Protein AF-A0A7S3XXZ8-F1 (afdb_monomer)

InterPro domains:
  IPR013766 Thioredoxin domain [PS51352] (30-179)
  IPR021149 MAGT1/OST3/OST6 [PF04756] (37-335)
  IPR036249 Thioredoxin-like superfamily [SSF52833] (44-144)

Solvent-accessible surface area (backbone atoms only — not comparable to full-atom values): 19051 Å² total; per-residue (Å²): 144,72,66,73,64,57,54,54,54,52,55,54,52,54,55,60,61,69,73,71,70,74,78,80,74,80,64,86,84,44,44,65,60,54,50,54,52,51,50,53,53,21,66,74,33,90,37,29,50,34,78,41,31,50,85,48,35,45,60,78,73,40,49,64,47,34,72,36,35,35,41,41,37,37,32,46,67,56,76,93,69,66,38,62,67,28,44,52,37,47,53,20,48,31,44,31,31,31,12,43,46,70,70,61,54,95,64,92,57,80,80,40,75,44,37,33,37,34,37,50,90,55,15,52,68,52,48,59,76,70,62,66,88,68,73,43,38,33,38,73,45,72,57,37,57,79,90,60,81,63,74,78,88,57,78,89,64,49,46,70,75,58,100,77,47,48,30,66,61,54,40,54,48,45,25,72,77,68,71,51,84,68,64,82,61,80,81,56,62,64,63,50,50,52,50,51,49,53,52,49,50,53,60,64,46,46,62,66,44,63,79,39,38,71,59,52,52,59,54,73,66,36,62,68,56,55,53,51,52,54,50,48,54,51,40,45,61,72,18,44,46,65,59,36,71,74,66,64,48,60,53,58,48,68,42,89,88,78,70,48,74,40,49,65,47,83,51,74,93,53,66,20,49,47,36,24,52,53,56,24,51,43,53,49,51,29,51,49,26,52,50,49,34,64,58,48,58,75,68,49,83,52,68,67,64,37,51,52,51,39,51,51,27,49,51,52,26,51,54,38,51,50,49,53,53,50,55,48,38,70,44,37,60,74,71,74,77,117

Mean predicted aligned error: 14.05 Å

Sequence (338 aa):
MGIASNILFLIFASFIASSICAPARRGPVTADSKRAQLFNLAKAQSDYVVELNDGNFDFYAAESPRPYHIVAFFTATHKRYGCNMCKSSLDAFKEAAASYKATLGDTMRGDEIFFIAVDIDSAKNTFQRFQFKTVPQVFVIPPSTAGLPAYTADPSASFLPDAHPEAEKFARFVERQLGVKFQIVRSNTRALMTLFALLGAMVAAVRPILNRIDFFLRLVRKKAIWMVVCLGLYTTSISGMIYDIIRNPPPYYMNHQTGQINFFHPQSNQQFVAEGFIIGFLNVGAAIALILMVTQMKRFKDPQNKSTFVGICYAVFVILLYTIISLYRVKNRWYMRV

Foldseek 3Di:
DPPVVVVVVVVVVVVVVVVPPDPPPPDPCDQVNLVVVLLVQLVVDQLSEHEDFQVCCCVNQFDDQHQEKEKEKEAAPDVVVVCPVRVQQVVLLSLLNNQVCVVVDPDDDSYYYGYYYYHCVRYVVVCVVVVDPDDTKIAMRDGDHPPDHRDDPPVVLIDDADPRHHNVVVQVSCCVVPVDHTDRDDDCVVVVVVVVVVVVVVVVVPVVCVVCVVVVCVVVPPPVVVVCVVLVVVLCVQLCVVVCVVVVAAQWDADPVPRDIGRADQALVDHHVSSSVVLSVLVVLLVVLVVCLVPCLVVDPDPVVNVVSNVVSVVSNVVSVVVNVVVVCSNVVVVVPD

Nearest PDB structures (foldseek):
  4m90-assembly1_A  TM=8.294E-01  e=7.200E-10  Homo sapiens
  4m92-assembly1_A  TM=8.235E-01  e=1.975E-09  Homo sapiens
  4m8g-assembly2_B  TM=8.629E-01  e=1.104E-08  Homo sapiens
  7oci-assembly1_C  TM=8.880E-01  e=1.468E-04  Saccharomyces cerevisiae S288C
  5gu6-assembly1_A  TM=7.425E-01  e=3.410E-03  Homo sapiens

pLDDT: mean 83.87, std 13.19, range [38.81, 97.06]

Structure (mmCIF, N/CA/C/O backbone):
data_AF-A0A7S3XXZ8-F1
#
_entry.id   AF-A0A7S3XXZ8-F1
#
loop_
_atom_site.group_PDB
_atom_site.id
_atom_site.type_symbol
_atom_site.label_atom_id
_atom_site.label_alt_id
_atom_site.label_comp_id
_atom_site.label_asym_id
_atom_site.label_entity_id
_atom_site.label_seq_id
_atom_site.pdbx_PDB_ins_code
_atom_site.Cartn_x
_atom_site.Cartn_y
_atom_site.Cartn_z
_atom_site.occupancy
_atom_site.B_iso_or_equiv
_atom_site.auth_seq_id
_atom_site.auth_comp_id
_atom_site.auth_asym_id
_atom_site.auth_atom_id
_atom_site.pdbx_PDB_model_num
ATOM 1 N N . MET A 1 1 ? 75.666 -33.235 -13.488 1.00 53.28 1 MET A N 1
ATOM 2 C CA . MET A 1 1 ? 75.613 -31.999 -14.305 1.00 53.28 1 MET A CA 1
ATOM 3 C C . MET A 1 1 ? 74.346 -31.915 -15.186 1.00 53.28 1 MET A C 1
ATOM 5 O O . MET A 1 1 ? 74.413 -31.369 -16.271 1.00 53.28 1 MET A O 1
ATOM 9 N N . GLY A 1 2 ? 73.179 -32.422 -14.743 1.00 53.84 2 GLY A N 1
ATOM 10 C CA . GLY A 1 2 ? 71.975 -32.523 -15.603 1.00 53.84 2 GLY A CA 1
ATOM 11 C C . GLY A 1 2 ? 70.673 -31.936 -15.037 1.00 53.84 2 GLY A C 1
ATOM 12 O O . GLY A 1 2 ? 69.674 -31.906 -15.739 1.00 53.84 2 GLY A O 1
ATOM 13 N N . ILE A 1 3 ? 70.661 -31.460 -13.786 1.00 53.62 3 ILE A N 1
ATOM 14 C CA . ILE A 1 3 ? 69.420 -31.017 -13.115 1.00 53.62 3 ILE A CA 1
ATOM 15 C C . ILE A 1 3 ? 69.276 -29.482 -13.148 1.00 53.62 3 ILE A C 1
ATOM 17 O O . ILE A 1 3 ? 68.177 -28.965 -13.315 1.00 53.62 3 ILE A O 1
ATOM 21 N N . ALA A 1 4 ? 70.389 -28.740 -13.103 1.00 53.62 4 ALA A N 1
ATOM 22 C CA . ALA A 1 4 ? 70.378 -27.273 -13.138 1.00 53.62 4 ALA A CA 1
ATOM 23 C C . ALA A 1 4 ? 69.996 -26.682 -14.515 1.00 53.62 4 ALA A C 1
ATOM 25 O O . ALA A 1 4 ? 69.458 -25.581 -14.582 1.00 53.62 4 ALA A O 1
ATOM 26 N N . SER A 1 5 ? 70.221 -27.417 -15.612 1.00 54.12 5 SER A N 1
ATOM 27 C CA . SER A 1 5 ? 69.911 -26.950 -16.974 1.00 54.12 5 SER A CA 1
ATOM 28 C C . SER A 1 5 ? 68.407 -26.990 -17.290 1.00 54.12 5 SER A C 1
ATOM 30 O O . SER A 1 5 ? 67.899 -26.088 -17.952 1.00 54.12 5 SER A O 1
ATOM 32 N N . ASN A 1 6 ? 67.668 -27.957 -16.731 1.00 52.97 6 ASN A N 1
ATOM 33 C CA . ASN A 1 6 ? 66.226 -28.101 -16.968 1.00 52.97 6 ASN A CA 1
ATOM 34 C C . ASN A 1 6 ? 65.380 -27.085 -16.183 1.00 52.97 6 ASN A C 1
ATOM 36 O O . ASN A 1 6 ? 64.329 -26.660 -16.657 1.00 52.97 6 ASN A O 1
ATOM 40 N N . ILE A 1 7 ? 65.849 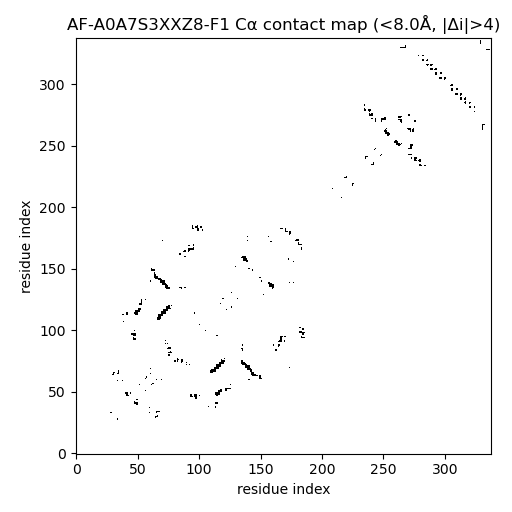-26.649 -15.010 1.00 58.88 7 ILE A N 1
ATOM 41 C CA . ILE A 1 7 ? 65.154 -25.637 -14.199 1.00 58.88 7 ILE A CA 1
ATOM 42 C C . ILE A 1 7 ? 65.269 -24.252 -14.855 1.00 58.88 7 ILE A C 1
ATOM 44 O O . ILE A 1 7 ? 64.292 -23.507 -14.893 1.00 58.88 7 ILE A O 1
ATOM 48 N N . LEU A 1 8 ? 66.424 -23.933 -15.451 1.00 56.94 8 LEU A N 1
ATOM 49 C CA . LEU A 1 8 ? 66.619 -22.667 -16.161 1.00 56.94 8 LEU A CA 1
ATOM 50 C C . LEU A 1 8 ? 65.740 -22.576 -17.423 1.00 56.94 8 LEU A C 1
ATOM 52 O O . LEU A 1 8 ? 65.182 -21.519 -17.702 1.00 56.94 8 LEU A O 1
ATOM 56 N N . PHE A 1 9 ? 65.548 -23.693 -18.135 1.00 57.72 9 PHE A N 1
ATOM 57 C CA . PHE A 1 9 ? 64.665 -23.763 -19.306 1.00 57.72 9 PHE A CA 1
ATOM 58 C C . PHE A 1 9 ? 63.178 -23.606 -18.947 1.00 57.72 9 PHE A C 1
ATOM 60 O O . PHE A 1 9 ? 62.441 -22.934 -19.668 1.00 57.72 9 PHE A O 1
ATOM 67 N N . LEU A 1 10 ? 62.734 -24.169 -17.817 1.00 57.66 10 LEU A N 1
ATOM 68 C CA . LEU A 1 10 ? 61.342 -24.056 -17.364 1.00 57.66 10 LEU A CA 1
ATOM 69 C C . LEU A 1 10 ? 60.991 -22.647 -16.864 1.00 57.66 10 LEU A C 1
ATOM 71 O O . LEU A 1 10 ? 59.888 -22.169 -17.127 1.00 57.66 10 LEU A O 1
ATOM 75 N N . ILE A 1 11 ? 61.931 -21.950 -16.216 1.00 60.09 11 ILE A N 1
ATOM 76 C CA . ILE A 1 11 ? 61.729 -20.563 -15.761 1.00 60.09 11 ILE A CA 1
ATOM 77 C C . ILE A 1 11 ? 61.727 -19.586 -16.950 1.00 60.09 11 ILE A C 1
ATOM 79 O O . ILE A 1 11 ? 60.940 -18.638 -16.976 1.00 60.09 11 ILE A O 1
ATOM 83 N N . PHE A 1 12 ? 62.547 -19.836 -17.979 1.00 56.97 12 PHE A N 1
ATOM 84 C CA . PHE A 1 12 ? 62.540 -19.022 -19.199 1.00 56.97 12 PHE A CA 1
ATOM 85 C C . PHE A 1 12 ? 61.265 -19.246 -20.033 1.00 56.97 12 PHE A C 1
ATOM 87 O O . PHE A 1 12 ? 60.695 -18.291 -20.561 1.00 56.97 12 PHE A O 1
ATOM 94 N N . ALA A 1 13 ? 60.755 -20.483 -20.084 1.00 57.78 13 ALA A N 1
ATOM 95 C CA . ALA A 1 13 ? 59.487 -20.799 -20.742 1.00 57.78 13 ALA A CA 1
ATOM 96 C C . ALA A 1 13 ? 58.273 -20.177 -20.024 1.00 57.78 13 ALA A C 1
ATOM 98 O O . ALA A 1 13 ? 57.351 -19.705 -20.693 1.00 57.78 13 ALA A O 1
ATOM 99 N N . SER A 1 14 ? 58.278 -20.099 -18.684 1.00 56.00 14 SER A N 1
ATOM 100 C CA . SER A 1 14 ? 57.195 -19.437 -17.942 1.00 56.00 14 SER A CA 1
ATOM 101 C C . SER A 1 14 ? 57.200 -17.916 -18.114 1.00 56.00 14 SER A C 1
ATOM 103 O O . SER A 1 14 ? 56.131 -17.312 -18.148 1.00 56.00 14 SER A O 1
ATOM 105 N N . PHE A 1 15 ? 58.376 -17.295 -18.276 1.00 51.81 15 PHE A N 1
ATOM 106 C CA . PHE A 1 15 ? 58.480 -15.847 -18.496 1.00 51.81 15 PHE A CA 1
ATOM 107 C C . PHE A 1 15 ? 58.008 -15.425 -19.896 1.00 51.81 15 PHE A C 1
ATOM 109 O O . PHE A 1 15 ? 57.329 -14.407 -20.034 1.00 51.81 15 PHE A O 1
ATOM 116 N N . ILE A 1 16 ? 58.281 -16.234 -20.927 1.00 54.47 16 ILE A N 1
ATOM 117 C CA . ILE A 1 16 ? 57.815 -15.959 -22.298 1.00 54.47 16 ILE A CA 1
ATOM 118 C C . ILE A 1 16 ? 56.293 -16.172 -22.419 1.00 54.47 16 ILE A C 1
ATOM 120 O O . ILE A 1 16 ? 55.623 -15.409 -23.116 1.00 54.47 16 ILE A O 1
ATOM 124 N N . ALA A 1 17 ? 55.716 -17.129 -21.681 1.00 48.81 17 ALA A N 1
ATOM 125 C CA . ALA A 1 17 ? 54.266 -17.345 -21.653 1.00 48.81 17 ALA A CA 1
ATOM 126 C C . ALA A 1 17 ? 53.488 -16.198 -20.969 1.00 48.81 17 ALA A C 1
ATOM 128 O O . ALA A 1 17 ? 52.348 -15.924 -21.343 1.00 48.81 17 ALA A O 1
ATOM 129 N N . SER A 1 18 ? 54.095 -15.480 -20.015 1.00 46.03 18 SER A N 1
ATOM 130 C CA . SER A 1 18 ? 53.461 -14.337 -19.335 1.00 46.03 18 SER A CA 1
ATOM 131 C C . SER A 1 18 ? 53.481 -13.017 -20.121 1.00 46.03 18 SER A C 1
ATOM 133 O O . SER A 1 18 ? 52.756 -12.091 -19.762 1.00 46.03 18 SER A O 1
ATOM 135 N N . SER A 1 19 ? 54.264 -12.909 -21.200 1.00 46.84 19 SER A N 1
ATOM 136 C CA . SER A 1 19 ? 54.381 -11.672 -21.995 1.00 46.84 19 SER A CA 1
ATOM 137 C C . SER A 1 19 ? 53.491 -11.637 -23.245 1.00 46.84 19 SER A C 1
ATOM 139 O O . SER A 1 19 ? 53.455 -10.623 -23.938 1.00 46.84 19 SER A O 1
ATOM 141 N N . ILE A 1 20 ? 52.722 -12.701 -23.511 1.00 49.12 20 ILE A N 1
ATOM 142 C CA . ILE A 1 20 ? 51.746 -12.774 -24.612 1.00 49.12 20 ILE A CA 1
ATOM 143 C C . ILE A 1 20 ? 50.332 -12.884 -24.025 1.00 49.12 20 ILE A C 1
ATOM 145 O O . ILE A 1 20 ? 49.571 -13.802 -24.302 1.00 49.12 20 ILE A O 1
ATOM 149 N N . CYS A 1 21 ? 49.960 -11.927 -23.181 1.00 44.91 21 CYS A N 1
ATOM 150 C CA . CYS A 1 21 ? 48.556 -11.613 -22.940 1.00 44.91 21 CYS A CA 1
ATOM 151 C C . CYS A 1 21 ? 48.372 -10.139 -23.284 1.00 44.91 21 CYS A C 1
ATOM 153 O O . CYS A 1 21 ? 48.364 -9.257 -22.426 1.00 44.91 21 CYS A O 1
ATOM 155 N N . ALA A 1 22 ? 48.320 -9.864 -24.588 1.00 45.34 22 ALA A N 1
ATOM 156 C CA . ALA A 1 22 ? 47.838 -8.582 -25.064 1.00 45.34 22 ALA A CA 1
ATOM 157 C C . ALA A 1 22 ? 46.399 -8.407 -24.544 1.00 45.34 22 ALA A C 1
ATOM 159 O O . ALA A 1 22 ? 45.605 -9.346 -24.668 1.00 45.34 22 ALA A O 1
ATOM 160 N N . PRO A 1 23 ? 46.027 -7.247 -23.974 1.00 41.88 23 PRO A N 1
ATOM 161 C CA . PRO A 1 23 ? 44.636 -6.991 -23.644 1.00 41.88 23 PRO A CA 1
ATOM 162 C C . PRO A 1 23 ? 43.826 -7.159 -24.928 1.00 41.88 23 PRO A C 1
ATOM 164 O O . PRO A 1 23 ? 44.134 -6.528 -25.943 1.00 41.88 23 PRO A O 1
ATOM 167 N N . ALA A 1 24 ? 42.823 -8.039 -24.897 1.00 38.81 24 ALA A N 1
ATOM 168 C CA . ALA A 1 24 ? 41.873 -8.187 -25.986 1.00 38.81 24 ALA A CA 1
ATOM 169 C C . ALA A 1 24 ? 41.339 -6.790 -26.326 1.00 38.81 24 ALA A C 1
ATOM 171 O O . ALA A 1 24 ? 40.610 -6.180 -25.538 1.00 38.81 24 ALA A O 1
ATOM 172 N N . ARG A 1 25 ? 41.762 -6.242 -27.472 1.00 39.91 25 ARG A N 1
ATOM 173 C CA . ARG A 1 25 ? 41.216 -4.990 -27.991 1.00 39.91 25 ARG A CA 1
ATOM 174 C C . ARG A 1 25 ? 39.715 -5.221 -28.121 1.00 39.91 25 ARG A C 1
ATOM 176 O O . ARG A 1 25 ? 39.304 -6.081 -28.897 1.00 39.91 25 ARG A O 1
ATOM 183 N N . ARG A 1 26 ? 38.907 -4.489 -27.343 1.00 44.25 26 ARG A N 1
ATOM 184 C CA . ARG A 1 26 ? 37.459 -4.413 -27.561 1.00 44.25 26 ARG A CA 1
ATOM 185 C C . ARG A 1 26 ? 37.283 -3.986 -29.016 1.00 44.25 26 ARG A C 1
ATOM 187 O O . ARG A 1 26 ? 37.642 -2.864 -29.367 1.00 44.25 26 ARG A O 1
ATOM 194 N N . GLY A 1 27 ? 36.839 -4.912 -29.864 1.00 45.47 27 GLY A N 1
ATOM 195 C CA . GLY A 1 27 ? 36.466 -4.589 -31.234 1.00 45.47 27 GLY A CA 1
ATOM 196 C C . GLY A 1 27 ? 35.392 -3.495 -31.239 1.00 45.47 27 GLY A C 1
ATOM 197 O O . GLY A 1 27 ? 34.775 -3.244 -30.198 1.00 45.47 27 GLY A O 1
ATOM 198 N N . PRO A 1 28 ? 35.161 -2.824 -32.377 1.00 57.09 28 PRO A N 1
ATOM 199 C CA . PRO A 1 28 ? 34.074 -1.860 -32.483 1.00 57.09 28 PRO A CA 1
ATOM 200 C C . PRO A 1 28 ? 32.767 -2.544 -32.066 1.00 57.09 28 PRO A C 1
ATOM 202 O O . PRO A 1 28 ? 32.390 -3.570 -32.634 1.00 57.09 28 PRO A O 1
ATOM 205 N N . VAL A 1 29 ? 32.113 -2.016 -31.028 1.00 64.00 29 VAL A N 1
ATOM 206 C CA . VAL A 1 29 ? 30.828 -2.532 -30.548 1.00 64.00 29 VAL A CA 1
ATOM 207 C C . VAL A 1 29 ? 29.827 -2.357 -31.683 1.00 64.00 29 VAL A C 1
ATOM 209 O O . VAL A 1 29 ? 29.457 -1.237 -32.030 1.00 64.00 29 VAL A O 1
ATOM 212 N N . THR A 1 30 ? 29.414 -3.461 -32.298 1.00 78.88 30 THR A N 1
ATOM 213 C CA . THR A 1 30 ? 28.403 -3.434 -33.354 1.00 78.88 30 THR A CA 1
ATOM 214 C C . THR A 1 30 ? 27.017 -3.242 -32.737 1.00 78.88 30 THR A C 1
ATOM 216 O O . THR A 1 30 ? 26.756 -3.714 -31.626 1.00 78.88 30 THR A O 1
ATOM 219 N N . ALA A 1 31 ? 26.114 -2.572 -33.459 1.00 81.81 31 ALA A N 1
ATOM 220 C CA . ALA A 1 31 ? 24.707 -2.386 -33.076 1.00 81.81 31 ALA A CA 1
ATOM 221 C C . ALA A 1 31 ? 24.036 -3.696 -32.611 1.00 81.81 31 ALA A C 1
ATOM 223 O O . ALA A 1 31 ? 23.328 -3.711 -31.603 1.00 81.81 31 ALA A O 1
ATOM 224 N N . ASP A 1 32 ? 24.322 -4.805 -33.296 1.00 84.44 32 ASP A N 1
ATOM 225 C CA . ASP A 1 32 ? 23.791 -6.127 -32.955 1.00 84.44 32 ASP A CA 1
ATOM 226 C C . ASP A 1 32 ? 24.352 -6.679 -31.641 1.00 84.44 32 ASP A C 1
ATOM 228 O O . ASP A 1 32 ? 23.602 -7.247 -30.846 1.00 84.44 32 ASP A O 1
ATOM 232 N N . SER A 1 33 ? 25.647 -6.477 -31.364 1.00 87.31 33 SER A N 1
ATOM 233 C CA . SER A 1 33 ? 26.254 -6.901 -30.094 1.00 87.31 33 SER A CA 1
ATOM 234 C C . SER A 1 33 ? 25.614 -6.197 -28.894 1.00 87.31 33 SER A C 1
ATOM 236 O O . SER A 1 33 ? 25.370 -6.817 -27.859 1.00 87.31 33 SER A O 1
ATOM 238 N N . LYS A 1 34 ? 25.279 -4.915 -29.060 1.00 88.31 34 LYS A N 1
ATOM 239 C CA . LYS A 1 34 ? 24.632 -4.079 -28.049 1.00 88.31 34 LYS A CA 1
ATOM 240 C C . LYS A 1 34 ? 23.191 -4.515 -27.792 1.00 88.31 34 LYS A C 1
ATOM 242 O O . LYS A 1 34 ? 22.801 -4.667 -26.636 1.00 88.31 34 LYS A O 1
ATOM 247 N N . ARG A 1 35 ? 22.435 -4.795 -28.861 1.00 88.81 35 ARG A N 1
ATOM 248 C CA . ARG A 1 35 ? 21.088 -5.379 -28.774 1.00 88.81 35 ARG A CA 1
ATOM 249 C C . ARG A 1 35 ? 21.114 -6.717 -28.036 1.00 88.81 35 ARG A C 1
ATOM 251 O O . ARG A 1 35 ? 20.362 -6.901 -27.087 1.00 88.81 35 ARG A O 1
ATOM 258 N N . ALA A 1 36 ? 22.019 -7.620 -28.418 1.00 89.44 36 ALA A N 1
ATOM 259 C CA . ALA A 1 36 ? 22.114 -8.944 -27.808 1.00 89.44 36 ALA A CA 1
ATOM 260 C C . ALA A 1 36 ? 22.459 -8.882 -26.309 1.00 89.44 36 ALA A C 1
ATOM 262 O O . ALA A 1 36 ? 21.896 -9.631 -25.510 1.00 89.44 36 ALA A O 1
ATOM 263 N N . GLN A 1 37 ? 23.350 -7.967 -25.909 1.00 91.62 37 GLN A N 1
ATOM 264 C CA . GLN A 1 37 ? 23.657 -7.726 -24.496 1.00 91.62 37 GLN A CA 1
ATOM 265 C C . GLN A 1 37 ? 22.423 -7.247 -23.727 1.00 91.62 37 GLN A C 1
ATOM 267 O O . GLN A 1 37 ? 22.109 -7.803 -22.675 1.00 91.62 37 GLN A O 1
ATOM 272 N N . LEU A 1 38 ? 21.694 -6.266 -24.268 1.00 90.62 38 LEU A N 1
ATOM 273 C CA . LEU A 1 38 ? 20.503 -5.722 -23.620 1.00 90.62 38 LEU A CA 1
ATOM 274 C C . LEU A 1 38 ? 19.373 -6.757 -23.522 1.00 90.62 38 LEU A C 1
ATOM 276 O O . LEU A 1 38 ? 18.727 -6.863 -22.482 1.00 90.62 38 LEU A O 1
ATOM 280 N N . PHE A 1 39 ? 19.193 -7.582 -24.553 1.00 90.88 39 PHE A N 1
ATOM 281 C CA . PHE A 1 39 ? 18.244 -8.692 -24.536 1.00 90.88 39 PHE A CA 1
ATOM 282 C C . PHE A 1 39 ? 18.566 -9.718 -23.448 1.00 90.88 39 PHE A C 1
ATOM 284 O O . PHE A 1 39 ? 17.676 -10.128 -22.704 1.00 90.88 39 PHE A O 1
ATOM 291 N N . ASN A 1 40 ? 19.837 -10.091 -23.291 1.00 91.12 40 ASN A N 1
ATOM 292 C CA . ASN A 1 40 ? 20.249 -11.008 -22.228 1.00 91.12 40 ASN A CA 1
ATOM 293 C C . ASN A 1 40 ? 20.017 -10.408 -20.833 1.00 91.12 40 ASN A C 1
ATOM 295 O O . ASN A 1 40 ? 19.556 -11.116 -19.937 1.00 91.12 40 ASN A O 1
ATOM 29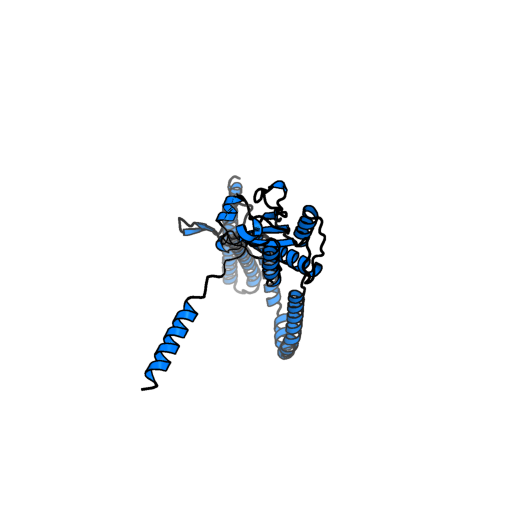9 N N . LEU A 1 41 ? 20.272 -9.104 -20.659 1.00 92.38 41 LEU A N 1
ATOM 300 C CA . LEU A 1 41 ? 19.967 -8.392 -19.414 1.00 92.38 41 LEU A CA 1
ATOM 301 C C . LEU A 1 41 ? 18.462 -8.384 -19.123 1.00 92.38 41 LEU A C 1
ATOM 303 O O . LEU A 1 41 ? 18.063 -8.694 -18.004 1.00 92.38 41 LEU A O 1
ATOM 307 N N . ALA A 1 42 ? 17.623 -8.098 -20.121 1.00 91.75 42 ALA A N 1
ATOM 308 C CA . ALA A 1 42 ? 16.169 -8.105 -19.968 1.00 91.75 42 ALA A CA 1
ATOM 309 C C . ALA A 1 42 ? 15.631 -9.513 -19.671 1.00 91.75 42 ALA A C 1
ATOM 311 O O . ALA A 1 42 ? 14.765 -9.691 -18.815 1.00 91.75 42 ALA A O 1
ATOM 312 N N . LYS A 1 43 ? 16.174 -10.544 -20.331 1.00 89.81 43 LYS A N 1
ATOM 313 C CA . LYS A 1 43 ? 15.772 -11.940 -20.120 1.00 89.81 43 LYS A CA 1
ATOM 314 C C . LYS A 1 43 ? 16.133 -12.448 -18.726 1.00 89.81 43 LYS A C 1
ATOM 316 O O . LYS A 1 43 ? 15.346 -13.212 -18.164 1.00 89.81 43 LYS A O 1
ATOM 321 N N . ALA A 1 44 ? 17.274 -12.013 -18.185 1.00 90.69 44 ALA A N 1
ATOM 322 C CA . ALA A 1 44 ? 17.711 -12.339 -16.830 1.00 90.69 44 ALA A CA 1
ATOM 323 C C . ALA A 1 44 ? 16.755 -11.797 -15.754 1.00 90.69 44 ALA A C 1
ATOM 325 O O . ALA A 1 44 ? 16.684 -12.359 -14.662 1.00 90.69 44 ALA A O 1
ATOM 326 N N . GLN A 1 45 ? 15.994 -10.744 -16.067 1.00 90.88 45 GLN A N 1
ATOM 327 C CA . GLN A 1 45 ? 14.997 -10.183 -15.165 1.00 90.88 45 GLN A CA 1
ATOM 328 C C . GLN A 1 45 ? 13.639 -10.880 -15.319 1.00 90.88 45 GLN A C 1
ATOM 330 O O . GLN A 1 45 ? 13.145 -11.144 -16.423 1.00 90.88 45 GLN A O 1
ATOM 335 N N . SER A 1 46 ? 13.005 -11.176 -14.181 1.00 85.94 46 SER A N 1
ATOM 336 C CA . SER A 1 46 ? 11.683 -11.822 -14.149 1.00 85.94 46 SER A CA 1
ATOM 337 C C . SER A 1 46 ? 10.553 -10.913 -14.645 1.00 85.94 46 SER A C 1
ATOM 339 O O . SER A 1 46 ? 9.569 -11.406 -15.187 1.00 85.94 46 SER A O 1
ATOM 341 N N . ASP A 1 47 ? 10.720 -9.597 -14.502 1.00 89.56 47 ASP A N 1
ATOM 342 C CA . ASP A 1 47 ? 9.782 -8.548 -14.911 1.00 89.56 47 ASP A CA 1
ATOM 343 C C . ASP A 1 47 ? 10.111 -7.941 -16.287 1.00 89.56 47 ASP A C 1
ATOM 345 O O . ASP A 1 47 ? 9.361 -7.101 -16.773 1.00 89.56 47 ASP A O 1
ATOM 349 N N . TYR A 1 48 ? 11.199 -8.381 -16.933 1.00 92.56 48 TYR A N 1
ATOM 350 C CA . TYR A 1 48 ? 11.674 -7.869 -18.226 1.00 92.56 48 TYR A CA 1
ATOM 351 C C . TYR A 1 48 ? 12.034 -6.370 -18.231 1.00 92.56 48 TYR A C 1
ATOM 353 O O . TYR A 1 48 ? 12.104 -5.754 -19.294 1.00 92.56 48 TYR A O 1
ATOM 361 N N . VAL A 1 49 ? 12.281 -5.777 -17.057 1.00 95.38 49 VAL A N 1
ATOM 362 C CA . VAL A 1 49 ? 12.696 -4.375 -16.930 1.00 95.38 49 VAL A CA 1
ATOM 363 C C . VAL A 1 49 ? 14.169 -4.307 -16.553 1.00 95.38 49 VAL A C 1
ATOM 365 O O . VAL A 1 49 ? 14.584 -4.840 -15.528 1.00 95.38 49 VAL A O 1
ATOM 368 N N . VAL A 1 50 ? 14.972 -3.625 -17.370 1.00 95.44 50 VAL A N 1
ATOM 369 C CA . VAL A 1 50 ? 16.402 -3.431 -17.099 1.00 95.44 50 VAL A CA 1
ATOM 370 C C . VAL A 1 50 ? 16.605 -2.122 -16.347 1.00 95.44 50 VAL A C 1
ATOM 372 O O . VAL A 1 50 ? 16.228 -1.057 -16.830 1.00 95.44 50 VAL A O 1
ATOM 375 N N . GLU A 1 51 ? 17.220 -2.182 -15.172 1.00 94.69 51 GLU A N 1
ATOM 376 C CA . GLU A 1 51 ? 17.586 -0.981 -14.421 1.00 94.69 51 GLU A CA 1
ATOM 377 C C . GLU A 1 51 ? 18.913 -0.416 -14.940 1.00 94.69 51 GLU A C 1
ATOM 379 O O . GLU A 1 51 ? 19.929 -1.117 -14.971 1.00 94.69 51 GLU A O 1
ATOM 384 N N . LEU A 1 52 ? 18.909 0.852 -15.361 1.00 93.94 52 LEU A N 1
ATOM 385 C CA . LEU A 1 52 ? 20.106 1.546 -15.834 1.00 93.94 52 LEU A CA 1
ATOM 386 C C . LEU A 1 52 ? 20.547 2.648 -14.864 1.00 93.94 52 LEU A C 1
ATOM 388 O O . LEU A 1 52 ? 19.743 3.339 -14.238 1.00 93.94 52 LEU A O 1
ATOM 392 N N . ASN A 1 53 ? 21.863 2.820 -14.777 1.00 92.12 53 ASN A N 1
ATOM 393 C CA . ASN A 1 53 ? 22.540 3.881 -14.037 1.00 92.12 53 ASN A CA 1
ATOM 394 C C . ASN A 1 53 ? 23.185 4.886 -15.005 1.00 92.12 53 ASN A C 1
ATOM 396 O O . ASN A 1 53 ? 23.211 4.648 -16.212 1.00 92.12 53 ASN A O 1
ATOM 400 N N . ASP A 1 54 ? 23.764 5.970 -14.481 1.00 88.12 54 ASP A N 1
ATOM 401 C CA . ASP A 1 54 ? 24.437 6.985 -15.312 1.00 88.12 54 ASP A CA 1
ATOM 402 C C . ASP A 1 54 ? 25.522 6.395 -16.234 1.00 88.12 54 ASP A C 1
ATOM 404 O O . ASP A 1 54 ? 25.664 6.830 -17.372 1.00 88.12 54 ASP A O 1
ATOM 408 N N . GLY A 1 55 ? 26.273 5.389 -15.768 1.00 85.81 55 GLY A N 1
ATOM 409 C CA . GLY A 1 55 ? 27.372 4.795 -16.539 1.00 85.81 55 GLY A CA 1
ATOM 410 C C . GLY A 1 55 ? 26.918 3.961 -17.739 1.00 85.81 55 GLY A C 1
ATOM 411 O O . GLY A 1 55 ? 27.608 3.919 -18.754 1.00 85.81 55 GLY A O 1
ATOM 412 N N . ASN A 1 56 ? 25.755 3.313 -17.639 1.00 90.44 56 ASN A N 1
ATOM 413 C CA . ASN A 1 56 ? 25.251 2.403 -18.667 1.00 90.44 56 ASN A CA 1
ATOM 414 C C . ASN A 1 56 ? 24.111 3.010 -19.494 1.00 90.44 56 ASN A C 1
ATOM 416 O O . ASN A 1 56 ? 23.819 2.503 -20.578 1.00 90.44 56 ASN A O 1
ATOM 420 N N . PHE A 1 57 ? 23.458 4.069 -19.004 1.00 89.44 57 PHE A N 1
ATOM 421 C CA . PHE A 1 57 ? 22.378 4.745 -19.721 1.00 89.44 57 PHE A CA 1
ATOM 422 C C . PHE A 1 57 ? 22.870 5.323 -21.044 1.00 89.44 57 PHE A C 1
ATOM 424 O O . PHE A 1 57 ? 22.267 5.060 -22.084 1.00 89.44 57 PHE A O 1
ATOM 431 N N . ASP A 1 58 ? 23.995 6.039 -21.023 1.00 86.69 58 ASP A N 1
ATOM 432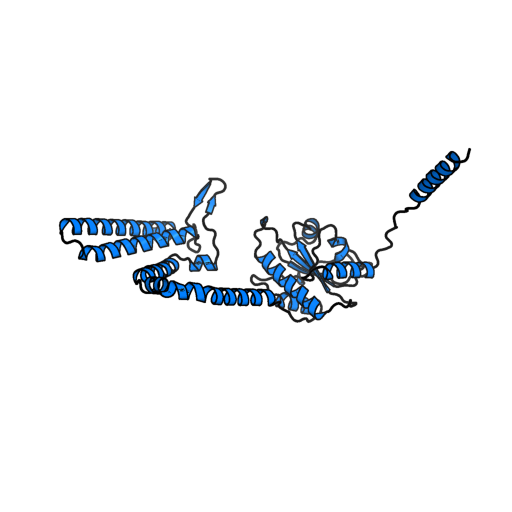 C CA . ASP A 1 58 ? 24.559 6.627 -22.236 1.00 86.69 58 ASP A CA 1
ATOM 433 C C . ASP A 1 58 ? 24.883 5.540 -23.259 1.00 86.69 58 ASP A C 1
ATOM 435 O O . ASP A 1 58 ? 24.414 5.611 -24.397 1.00 86.69 58 ASP A O 1
ATOM 439 N N . PHE A 1 59 ? 25.553 4.472 -22.813 1.00 88.12 59 PHE A N 1
ATOM 440 C CA . PHE A 1 59 ? 25.844 3.323 -23.654 1.00 88.12 59 PHE A CA 1
ATOM 441 C C . PHE A 1 59 ? 24.559 2.745 -24.243 1.00 88.12 59 PHE A C 1
ATOM 443 O O . PHE A 1 59 ? 24.401 2.807 -25.447 1.00 88.12 59 PHE A O 1
ATOM 450 N N . TYR A 1 60 ? 23.593 2.236 -23.473 1.00 88.69 60 TYR A N 1
ATOM 451 C CA . TYR A 1 60 ? 22.446 1.512 -24.050 1.00 88.69 60 TYR A CA 1
ATOM 452 C C . TYR A 1 60 ? 21.373 2.392 -24.707 1.00 88.69 60 TYR A C 1
ATOM 454 O O . TYR A 1 60 ? 20.745 1.937 -25.669 1.00 88.69 60 TYR A O 1
ATOM 462 N N . ALA A 1 61 ? 21.158 3.615 -24.219 1.00 85.56 61 ALA A N 1
ATOM 463 C CA . ALA A 1 61 ? 20.009 4.448 -24.573 1.00 85.56 61 ALA A CA 1
ATOM 464 C C . ALA A 1 61 ? 20.355 5.717 -25.370 1.00 85.56 61 ALA A C 1
ATOM 466 O O . ALA A 1 61 ? 19.540 6.127 -26.195 1.00 85.56 61 ALA A O 1
ATOM 467 N N . ALA A 1 62 ? 21.537 6.319 -25.184 1.00 82.25 62 ALA A N 1
ATOM 468 C CA . ALA A 1 62 ? 21.888 7.596 -25.824 1.00 82.25 62 ALA A CA 1
ATOM 469 C C . ALA A 1 62 ? 22.818 7.442 -27.040 1.00 82.25 62 ALA A C 1
ATOM 471 O O . ALA A 1 62 ? 22.580 8.054 -28.082 1.00 82.25 62 ALA A O 1
ATOM 472 N N . GLU A 1 63 ? 23.832 6.579 -26.965 1.00 83.50 63 GLU A N 1
ATOM 473 C CA . GLU A 1 63 ? 24.835 6.388 -28.018 1.00 83.50 63 GLU A CA 1
ATOM 474 C C . GLU A 1 63 ? 24.265 5.646 -29.239 1.00 83.50 63 GLU A C 1
ATOM 476 O O . GLU A 1 63 ? 23.594 4.616 -29.100 1.00 83.50 63 GLU A O 1
ATOM 481 N N . SER A 1 64 ? 24.545 6.150 -30.444 1.00 80.06 64 SER A N 1
ATOM 482 C CA . SER A 1 64 ? 24.264 5.491 -31.733 1.00 80.06 64 SER A CA 1
ATOM 483 C C . SER A 1 64 ? 25.413 4.545 -32.120 1.00 80.06 64 SER A C 1
ATOM 485 O O . SER A 1 64 ? 26.556 4.837 -31.770 1.00 80.06 64 SER A O 1
ATOM 487 N N . PRO A 1 65 ? 25.179 3.463 -32.891 1.00 84.31 65 PRO A N 1
ATOM 488 C CA . PRO A 1 65 ? 23.907 3.008 -33.471 1.00 84.31 65 PRO A CA 1
ATOM 489 C C . PRO A 1 65 ? 23.054 2.144 -32.516 1.00 84.31 65 PRO A C 1
ATOM 491 O O . PRO A 1 65 ? 23.586 1.396 -31.695 1.00 84.31 65 PRO A O 1
ATOM 494 N N . ARG A 1 66 ? 21.719 2.222 -32.645 1.00 86.56 66 ARG A N 1
ATOM 495 C CA . ARG A 1 66 ? 20.732 1.419 -31.891 1.00 86.56 66 ARG A CA 1
ATOM 496 C C . ARG A 1 66 ? 19.611 0.916 -32.810 1.00 86.56 66 ARG A C 1
ATOM 498 O O . ARG A 1 66 ? 18.791 1.733 -33.227 1.00 86.56 66 ARG A O 1
ATOM 505 N N . PRO A 1 67 ? 19.540 -0.392 -33.102 1.00 86.25 67 PRO A N 1
ATOM 506 C CA . PRO A 1 67 ? 18.491 -0.988 -33.928 1.00 86.25 67 PRO A CA 1
ATOM 507 C C . PRO A 1 67 ? 17.332 -1.517 -33.061 1.00 86.25 67 PRO A C 1
ATOM 509 O O . PRO A 1 67 ? 16.950 -2.674 -33.182 1.00 86.25 67 PRO A O 1
ATOM 512 N N . TYR A 1 68 ? 16.855 -0.730 -32.093 1.00 89.00 68 TYR A N 1
ATOM 513 C CA . TYR A 1 68 ? 15.789 -1.138 -31.171 1.00 89.00 68 TYR A CA 1
ATOM 514 C C . TYR A 1 68 ? 15.107 0.079 -30.539 1.00 89.00 68 TYR A C 1
ATOM 516 O O . TYR A 1 68 ? 15.691 1.165 -30.475 1.00 89.00 68 TYR A O 1
ATOM 524 N N . HIS A 1 69 ? 13.887 -0.121 -30.044 1.00 89.62 69 HIS A N 1
ATOM 525 C CA . HIS A 1 69 ? 13.133 0.883 -29.297 1.00 89.62 69 HIS A CA 1
ATOM 526 C C . HIS A 1 69 ? 13.349 0.696 -27.794 1.00 89.62 69 HIS A C 1
ATOM 528 O O . HIS A 1 69 ? 13.413 -0.430 -27.300 1.00 89.62 69 HIS A O 1
ATOM 534 N N . ILE A 1 70 ? 13.419 1.794 -27.043 1.00 91.62 70 ILE A N 1
ATOM 535 C CA . ILE A 1 70 ? 13.425 1.749 -25.576 1.00 91.62 70 ILE A CA 1
ATOM 536 C C . ILE A 1 70 ? 12.193 2.472 -25.054 1.00 91.62 70 ILE A C 1
ATOM 538 O O . ILE A 1 70 ? 11.934 3.609 -25.430 1.00 91.62 70 ILE A O 1
ATOM 542 N N . VAL A 1 71 ? 11.480 1.844 -24.127 1.00 93.00 71 VAL A N 1
ATOM 543 C CA . VAL A 1 71 ? 10.498 2.508 -23.272 1.00 93.00 71 VAL A CA 1
ATOM 544 C C . VAL A 1 71 ? 11.177 2.762 -21.933 1.00 93.00 71 VAL A C 1
ATOM 546 O O . VAL A 1 71 ? 11.464 1.821 -21.192 1.00 93.00 71 VAL A O 1
ATOM 549 N N . ALA A 1 72 ? 11.483 4.023 -21.643 1.00 92.19 72 ALA A N 1
ATOM 550 C CA . ALA A 1 72 ? 12.246 4.406 -20.463 1.00 92.19 72 ALA A CA 1
ATOM 551 C C . ALA A 1 72 ? 11.323 4.987 -19.385 1.00 92.19 72 ALA A C 1
ATOM 553 O O . ALA A 1 72 ? 10.549 5.907 -19.648 1.00 92.19 72 ALA A O 1
ATOM 554 N N . PHE A 1 73 ? 11.423 4.449 -18.171 1.00 94.06 73 PHE A N 1
ATOM 555 C CA . PHE A 1 73 ? 10.649 4.823 -16.993 1.00 94.06 73 PHE A CA 1
ATOM 556 C C . PHE A 1 73 ? 11.553 5.514 -15.969 1.00 94.06 73 PHE A C 1
ATOM 558 O O . PHE A 1 73 ? 12.407 4.884 -15.347 1.00 94.06 73 PHE A O 1
ATOM 565 N N . PHE A 1 74 ? 11.356 6.813 -15.775 1.00 92.56 74 PHE A N 1
ATOM 566 C CA . PHE A 1 74 ? 12.116 7.636 -14.839 1.00 92.56 74 PHE A CA 1
ATOM 567 C C . PHE A 1 74 ? 11.358 7.754 -13.527 1.00 92.56 74 PHE A C 1
ATOM 569 O O . PHE A 1 74 ? 10.194 8.156 -13.509 1.00 92.56 74 PHE A O 1
ATOM 576 N N . THR A 1 75 ? 12.007 7.401 -12.420 1.00 94.25 75 THR A N 1
ATOM 577 C CA . THR A 1 75 ? 11.345 7.259 -11.122 1.00 94.25 75 THR A CA 1
ATOM 578 C C . THR A 1 75 ? 12.239 7.621 -9.937 1.00 94.25 75 THR A C 1
ATOM 580 O O . THR A 1 75 ? 13.431 7.878 -10.081 1.00 94.25 75 THR A O 1
ATOM 583 N N . ALA A 1 76 ? 11.634 7.661 -8.751 1.00 93.44 76 ALA A N 1
ATOM 584 C CA . ALA A 1 76 ? 12.303 7.859 -7.471 1.00 93.44 76 ALA A CA 1
ATOM 585 C C . ALA A 1 76 ? 11.691 6.907 -6.432 1.00 93.44 76 ALA A C 1
ATOM 587 O O . ALA A 1 76 ? 10.722 7.236 -5.741 1.00 93.44 76 ALA A O 1
ATOM 588 N N . THR A 1 77 ? 12.221 5.689 -6.348 1.00 88.75 77 THR A N 1
ATOM 589 C CA . THR A 1 77 ? 11.658 4.615 -5.512 1.00 88.75 77 THR A CA 1
ATOM 590 C C . THR A 1 77 ? 12.188 4.616 -4.079 1.00 88.75 77 THR A C 1
ATOM 592 O O . THR A 1 77 ? 11.556 4.042 -3.180 1.00 88.75 77 THR A O 1
ATOM 595 N N . HIS A 1 78 ? 13.321 5.277 -3.829 1.00 89.25 78 HIS A N 1
ATOM 596 C CA . HIS A 1 78 ? 13.949 5.284 -2.515 1.00 89.25 78 HIS A CA 1
ATOM 597 C C . HIS A 1 78 ? 13.036 5.900 -1.442 1.00 89.25 78 HIS A C 1
ATOM 599 O O . HIS A 1 78 ? 12.411 6.946 -1.633 1.00 89.25 78 HIS A O 1
ATOM 605 N N . LYS A 1 79 ? 12.988 5.274 -0.253 1.00 86.38 79 LYS A N 1
ATOM 606 C CA . LYS A 1 79 ? 12.082 5.667 0.849 1.00 86.38 79 LYS A CA 1
ATOM 607 C C . LYS A 1 79 ? 12.242 7.131 1.279 1.00 86.38 79 LYS A C 1
ATOM 609 O O . LYS A 1 79 ? 11.265 7.729 1.715 1.00 86.38 79 LYS A O 1
ATOM 614 N N . ARG A 1 80 ? 13.437 7.706 1.103 1.00 87.69 80 ARG A N 1
ATOM 615 C CA . ARG A 1 80 ? 13.752 9.117 1.409 1.00 87.69 80 ARG A CA 1
ATOM 616 C C . ARG A 1 80 ? 12.848 10.126 0.700 1.00 87.69 80 ARG A C 1
ATOM 618 O O . ARG A 1 80 ? 12.630 11.202 1.235 1.00 87.69 80 ARG A O 1
ATOM 625 N N . TYR A 1 81 ? 12.334 9.775 -0.479 1.00 87.19 81 TYR A N 1
ATOM 626 C CA . TYR A 1 81 ? 11.468 10.654 -1.262 1.00 87.19 81 TYR A CA 1
ATOM 627 C C . TYR A 1 81 ? 9.985 10.506 -0.917 1.00 87.19 81 TYR A C 1
ATOM 629 O O . TYR A 1 81 ? 9.184 11.320 -1.359 1.00 87.19 81 TYR A O 1
ATOM 637 N N . GLY A 1 82 ? 9.589 9.460 -0.181 1.00 84.38 82 GLY A N 1
ATOM 638 C CA . GLY A 1 82 ? 8.183 9.222 0.163 1.00 84.38 82 GLY A CA 1
ATOM 639 C C . GLY A 1 82 ? 7.242 9.046 -1.041 1.00 84.38 82 GLY A C 1
ATOM 640 O O . GLY A 1 82 ? 6.030 9.167 -0.883 1.00 84.38 82 GLY A O 1
ATOM 641 N N . CYS A 1 83 ? 7.762 8.766 -2.245 1.00 87.75 83 CYS A N 1
ATOM 642 C CA . CYS A 1 83 ? 6.955 8.701 -3.463 1.00 87.75 83 CYS A CA 1
ATOM 643 C C . CYS A 1 83 ? 6.240 7.345 -3.600 1.00 87.75 83 CYS A C 1
ATOM 645 O O . CYS A 1 83 ? 6.741 6.408 -4.225 1.00 87.75 83 CYS A O 1
ATOM 647 N N . ASN A 1 84 ? 5.040 7.233 -3.026 1.00 87.12 84 ASN A N 1
ATOM 648 C CA . ASN A 1 84 ? 4.214 6.026 -3.164 1.00 87.12 84 ASN A CA 1
ATOM 649 C C . ASN A 1 84 ? 3.751 5.807 -4.613 1.00 87.12 84 ASN A C 1
ATOM 651 O O . ASN A 1 84 ? 3.759 4.675 -5.089 1.00 87.12 84 ASN A O 1
ATOM 655 N N . MET A 1 85 ? 3.438 6.893 -5.328 1.00 88.69 85 MET A N 1
ATOM 656 C CA . MET A 1 85 ? 3.025 6.853 -6.735 1.00 88.69 85 MET A CA 1
ATOM 657 C C . MET A 1 85 ? 4.125 6.310 -7.658 1.00 88.69 85 MET A C 1
ATOM 659 O O . MET A 1 85 ? 3.839 5.590 -8.608 1.00 88.69 85 MET A O 1
ATOM 663 N N . CYS A 1 86 ? 5.392 6.611 -7.360 1.00 91.56 86 CYS A N 1
ATOM 664 C CA . CYS A 1 86 ? 6.548 6.119 -8.107 1.00 91.56 86 CYS A CA 1
ATOM 665 C C . CYS A 1 86 ? 6.679 4.594 -8.012 1.00 91.56 86 CYS A C 1
ATOM 667 O O . CYS A 1 86 ? 7.006 3.939 -8.999 1.00 91.56 86 CYS A O 1
ATOM 669 N N . LYS A 1 87 ? 6.398 4.029 -6.830 1.00 91.00 87 LYS A N 1
ATOM 670 C CA . LYS A 1 87 ? 6.449 2.581 -6.591 1.00 91.00 87 LYS A CA 1
ATOM 671 C C . LYS A 1 87 ? 5.294 1.861 -7.272 1.00 91.00 87 LYS A C 1
ATOM 673 O O . LYS A 1 87 ? 5.540 0.946 -8.045 1.00 91.00 87 LYS A O 1
ATOM 678 N N . SER A 1 88 ? 4.060 2.321 -7.051 1.00 90.75 88 SER A N 1
ATOM 679 C CA . SER A 1 88 ? 2.886 1.709 -7.684 1.00 90.75 88 SER A CA 1
ATOM 680 C C . SER A 1 88 ? 2.945 1.798 -9.212 1.00 90.75 88 SER A C 1
ATOM 682 O O . SER A 1 88 ? 2.588 0.846 -9.900 1.00 90.75 88 SER A O 1
ATOM 684 N N . SER A 1 89 ? 3.454 2.908 -9.754 1.00 93.56 89 SER A N 1
ATOM 685 C CA . SER A 1 89 ? 3.637 3.070 -11.201 1.00 93.56 89 SER A CA 1
ATOM 686 C C . SER A 1 89 ? 4.735 2.168 -11.757 1.00 93.56 89 SER A C 1
ATOM 688 O O . SER A 1 89 ? 4.573 1.641 -12.854 1.00 93.56 89 SER A O 1
ATOM 690 N N . LEU A 1 90 ? 5.828 1.964 -11.012 1.00 93.94 90 LEU A N 1
ATOM 691 C CA . LEU A 1 90 ? 6.887 1.039 -11.412 1.00 93.94 90 LEU A CA 1
ATOM 692 C C . LEU A 1 90 ? 6.389 -0.412 -11.429 1.00 93.94 90 LEU A C 1
ATOM 694 O O . LEU A 1 90 ? 6.707 -1.141 -12.363 1.00 93.94 90 LEU A O 1
ATOM 698 N N . ASP A 1 91 ? 5.587 -0.822 -10.445 1.00 92.50 91 ASP A N 1
ATOM 699 C CA . ASP A 1 91 ? 5.001 -2.167 -10.405 1.00 92.50 91 ASP A CA 1
ATOM 700 C C . ASP A 1 91 ? 4.086 -2.414 -11.617 1.00 92.50 91 ASP A C 1
ATOM 702 O O . ASP A 1 91 ? 4.206 -3.437 -12.293 1.00 92.50 91 ASP A O 1
ATOM 706 N N . ALA A 1 92 ? 3.234 -1.442 -11.959 1.00 92.88 92 ALA A N 1
ATOM 707 C CA . ALA A 1 92 ? 2.378 -1.508 -13.145 1.00 92.88 92 ALA A CA 1
ATOM 708 C C . ALA A 1 92 ? 3.182 -1.493 -14.464 1.00 92.88 92 ALA A C 1
ATOM 710 O O . ALA A 1 92 ? 2.825 -2.178 -15.424 1.00 92.88 92 ALA A O 1
ATOM 711 N N . PHE A 1 93 ? 4.289 -0.747 -14.517 1.00 95.00 93 PHE A N 1
ATOM 712 C CA . PHE A 1 93 ? 5.207 -0.745 -15.659 1.00 95.00 93 PHE A CA 1
ATOM 713 C C . PHE A 1 93 ? 5.903 -2.104 -15.840 1.00 95.00 93 PHE A C 1
ATOM 715 O O . PHE A 1 93 ? 5.958 -2.630 -16.952 1.00 95.00 93 PHE A O 1
ATOM 722 N N . LYS A 1 94 ? 6.369 -2.711 -14.742 1.00 94.50 94 LYS A N 1
ATOM 723 C CA . LYS A 1 94 ? 6.948 -4.064 -14.703 1.00 94.50 94 LYS A CA 1
ATOM 724 C C . LYS A 1 94 ? 5.952 -5.130 -15.160 1.00 94.50 94 LYS A C 1
ATOM 726 O O . LYS A 1 94 ? 6.309 -6.027 -15.918 1.00 94.50 94 LYS A O 1
ATOM 731 N N . GLU A 1 95 ? 4.689 -5.012 -14.761 1.00 92.69 95 GLU A N 1
ATOM 732 C CA . GLU A 1 95 ? 3.615 -5.900 -15.221 1.00 92.69 95 GLU A CA 1
ATOM 733 C C . GLU A 1 95 ? 3.392 -5.798 -16.740 1.00 92.69 95 GLU A C 1
ATOM 735 O O . GLU A 1 95 ? 3.258 -6.821 -17.420 1.00 92.69 95 GLU A O 1
ATOM 740 N N . ALA A 1 96 ? 3.416 -4.583 -17.296 1.00 93.56 96 ALA A N 1
ATOM 741 C CA . ALA A 1 96 ? 3.320 -4.376 -18.740 1.00 93.56 96 ALA A CA 1
ATOM 742 C C . ALA A 1 96 ? 4.524 -4.971 -19.494 1.00 93.56 96 ALA A C 1
ATOM 744 O O . ALA A 1 96 ? 4.335 -5.667 -20.492 1.00 93.56 96 ALA A O 1
ATOM 745 N N . ALA A 1 97 ? 5.745 -4.768 -18.994 1.00 93.81 97 ALA A N 1
ATOM 746 C CA . ALA A 1 97 ? 6.967 -5.316 -19.586 1.00 93.81 97 ALA A CA 1
ATOM 747 C C . ALA A 1 97 ? 6.991 -6.857 -19.575 1.00 93.81 97 ALA A C 1
ATOM 749 O O . ALA A 1 97 ? 7.269 -7.490 -20.597 1.00 93.81 97 ALA A O 1
ATOM 750 N N . ALA A 1 98 ? 6.620 -7.477 -18.452 1.00 92.19 98 ALA A N 1
ATOM 751 C CA . ALA A 1 98 ? 6.505 -8.930 -18.341 1.00 92.19 98 ALA A CA 1
ATOM 752 C C . ALA A 1 98 ? 5.442 -9.501 -19.298 1.00 92.19 98 ALA A C 1
ATOM 754 O O . ALA A 1 98 ? 5.647 -10.547 -19.917 1.00 92.19 98 ALA A O 1
ATOM 755 N N . SER A 1 99 ? 4.324 -8.789 -19.467 1.00 91.62 99 SER A N 1
ATOM 756 C CA . SER A 1 99 ? 3.255 -9.161 -20.403 1.00 91.62 99 SER A CA 1
ATOM 757 C C . SER A 1 99 ? 3.700 -9.071 -21.866 1.00 91.62 99 SER A C 1
ATOM 759 O O . SER A 1 99 ? 3.380 -9.941 -22.682 1.00 91.62 99 SER A O 1
ATOM 761 N N . TYR A 1 100 ? 4.494 -8.051 -22.196 1.00 91.19 100 TYR A N 1
ATOM 762 C CA . TYR A 1 100 ? 5.122 -7.931 -23.506 1.00 91.19 100 TYR A CA 1
ATOM 763 C C . TYR A 1 100 ? 6.063 -9.115 -23.784 1.00 91.19 100 TYR A C 1
ATOM 765 O O . TYR A 1 100 ? 5.934 -9.757 -24.827 1.00 91.19 100 TYR A O 1
ATOM 773 N N . LYS A 1 101 ? 6.927 -9.487 -22.824 1.00 89.94 101 LYS A N 1
ATOM 774 C CA . LYS A 1 101 ? 7.795 -10.680 -22.922 1.00 89.94 101 LYS A CA 1
ATOM 775 C C . LYS A 1 101 ? 6.986 -11.955 -23.173 1.00 89.94 101 LYS A C 1
ATOM 777 O O . LYS A 1 101 ? 7.342 -12.745 -24.043 1.00 89.94 101 LYS A O 1
ATOM 782 N N . ALA A 1 102 ? 5.879 -12.139 -22.452 1.00 87.81 102 ALA A N 1
ATOM 783 C CA . ALA A 1 102 ? 4.998 -13.294 -22.628 1.00 87.81 102 ALA A CA 1
ATOM 784 C C . ALA A 1 102 ? 4.386 -13.369 -24.041 1.00 87.81 102 ALA A C 1
ATOM 786 O O . ALA A 1 102 ? 4.140 -14.463 -24.542 1.00 87.81 102 ALA A O 1
ATOM 787 N N . THR A 1 103 ? 4.175 -12.221 -24.692 1.00 84.50 103 THR A N 1
ATOM 788 C CA . THR A 1 103 ? 3.659 -12.137 -26.069 1.00 84.50 103 THR A CA 1
ATOM 789 C C . THR A 1 103 ? 4.760 -12.362 -27.115 1.00 84.50 103 THR A C 1
ATOM 791 O O . THR A 1 103 ? 4.511 -12.976 -28.151 1.00 84.50 103 THR A O 1
ATOM 794 N N . LEU A 1 104 ? 5.977 -11.868 -26.859 1.00 80.81 104 LEU A N 1
ATOM 795 C CA . LEU A 1 104 ? 7.125 -11.993 -27.764 1.00 80.81 104 LEU A CA 1
ATOM 796 C C . LEU A 1 104 ? 7.694 -13.423 -27.802 1.00 80.81 104 LEU A C 1
ATOM 798 O O . LEU A 1 104 ? 8.151 -13.876 -28.853 1.00 80.81 104 LEU A O 1
ATOM 802 N N . GLY A 1 105 ? 7.655 -14.131 -26.670 1.00 73.94 105 GLY A N 1
ATOM 803 C CA . GLY A 1 105 ? 8.360 -15.396 -26.486 1.00 73.94 105 GLY A CA 1
ATOM 804 C C . GLY A 1 105 ? 9.871 -15.198 -26.310 1.00 73.94 105 GLY A C 1
ATOM 805 O O . GLY A 1 105 ? 10.340 -14.112 -25.982 1.00 73.94 105 GLY A O 1
ATOM 806 N N . ASP A 1 106 ? 10.640 -16.267 -26.526 1.00 71.25 106 ASP A N 1
ATOM 807 C CA . ASP A 1 106 ? 12.096 -16.298 -26.299 1.00 71.25 106 ASP A CA 1
ATOM 808 C C . ASP A 1 106 ? 12.937 -15.944 -27.544 1.00 71.25 106 ASP A C 1
ATOM 810 O O . ASP A 1 106 ? 14.168 -16.006 -27.508 1.00 71.25 106 ASP A O 1
ATOM 814 N N . THR A 1 107 ? 12.288 -15.594 -28.655 1.00 69.69 107 THR A N 1
ATOM 815 C CA . THR A 1 107 ? 12.939 -15.314 -29.942 1.00 69.69 107 THR A CA 1
ATOM 816 C C . THR A 1 107 ? 13.291 -13.845 -30.100 1.00 69.69 107 THR A C 1
ATOM 818 O O . THR A 1 107 ? 12.408 -12.995 -29.970 1.00 69.69 107 THR A O 1
ATOM 821 N N . MET A 1 108 ? 14.543 -13.566 -30.481 1.00 64.31 108 MET A N 1
ATOM 822 C CA . MET A 1 108 ? 14.929 -12.209 -30.848 1.00 64.31 108 MET A CA 1
ATOM 823 C C . MET A 1 108 ? 14.291 -11.786 -32.175 1.00 64.31 108 MET A C 1
ATOM 825 O O . MET A 1 108 ? 14.371 -12.517 -33.166 1.00 64.31 108 MET A O 1
ATOM 829 N N . ARG A 1 109 ? 13.672 -10.604 -32.206 1.00 65.06 109 ARG A N 1
ATOM 830 C CA . ARG A 1 109 ? 13.095 -9.996 -33.417 1.00 65.06 109 ARG A CA 1
ATOM 831 C C . ARG A 1 109 ? 13.847 -8.707 -33.747 1.00 65.06 109 ARG A C 1
ATOM 833 O O . ARG A 1 109 ? 14.368 -8.039 -32.865 1.00 65.06 109 ARG A O 1
ATOM 840 N N . GLY A 1 110 ? 13.919 -8.360 -35.033 1.00 63.62 110 GLY A N 1
ATOM 841 C CA . GLY A 1 110 ? 14.645 -7.173 -35.507 1.00 63.62 110 GLY A CA 1
ATOM 842 C C . GLY A 1 110 ? 14.224 -5.865 -34.827 1.00 63.62 110 GLY A C 1
ATOM 843 O O . GLY A 1 110 ? 15.080 -5.014 -34.605 1.00 63.62 110 GLY A O 1
ATOM 844 N N . ASP A 1 111 ? 12.954 -5.782 -34.413 1.00 70.19 111 ASP A N 1
ATOM 845 C CA . ASP A 1 111 ? 12.283 -4.569 -33.929 1.00 70.19 111 ASP A CA 1
ATOM 846 C C . ASP A 1 111 ? 11.912 -4.671 -32.436 1.00 70.19 111 ASP A C 1
ATOM 848 O O . ASP A 1 111 ? 10.776 -4.437 -32.021 1.00 70.19 111 ASP A O 1
ATOM 852 N N . GLU A 1 112 ? 12.857 -5.105 -31.605 1.00 81.69 112 GLU A N 1
ATOM 853 C CA . GLU A 1 112 ? 12.628 -5.280 -30.169 1.00 81.69 112 GLU A CA 1
ATOM 854 C C . GLU A 1 112 ? 12.355 -3.969 -29.428 1.00 81.69 112 GLU A C 1
ATOM 856 O O . GLU A 1 112 ? 12.990 -2.934 -29.654 1.00 81.69 112 GLU A O 1
ATOM 861 N N . ILE A 1 113 ? 11.430 -4.063 -28.472 1.00 90.25 113 ILE A N 1
ATOM 862 C CA . ILE A 1 113 ? 11.131 -3.027 -27.492 1.00 90.25 113 ILE A CA 1
ATOM 863 C C . ILE A 1 113 ? 11.735 -3.458 -26.156 1.00 90.25 113 ILE A C 1
ATOM 865 O O . ILE A 1 113 ? 11.371 -4.503 -25.607 1.00 90.25 113 ILE A O 1
ATOM 869 N N . PHE A 1 114 ? 12.636 -2.640 -25.623 1.00 93.12 114 PHE A N 1
ATOM 870 C CA . PHE A 1 114 ? 13.235 -2.842 -24.308 1.00 93.12 114 PHE A CA 1
ATOM 871 C C . PHE A 1 114 ? 12.610 -1.912 -23.277 1.00 93.12 114 PHE A C 1
ATOM 873 O O . PHE A 1 114 ? 12.506 -0.706 -23.491 1.00 93.12 114 PHE A O 1
ATOM 880 N N . PHE A 1 115 ? 12.225 -2.474 -22.136 1.00 95.38 115 PHE A N 1
ATOM 881 C CA . PHE A 1 115 ? 11.683 -1.722 -21.012 1.00 95.38 115 PHE A CA 1
ATOM 882 C C . PHE A 1 115 ? 12.809 -1.429 -20.030 1.00 95.38 115 PHE A C 1
ATOM 884 O O . PHE A 1 115 ? 13.513 -2.336 -19.582 1.00 95.38 115 PHE A O 1
ATOM 891 N N . ILE A 1 116 ? 12.999 -0.152 -19.712 1.00 95.25 116 ILE A N 1
ATOM 892 C CA . ILE A 1 116 ? 14.110 0.312 -18.884 1.00 95.25 116 ILE A CA 1
ATOM 893 C C . ILE A 1 116 ? 13.569 1.153 -17.740 1.00 95.25 116 ILE A C 1
ATOM 895 O O . ILE A 1 116 ? 12.707 2.001 -17.955 1.00 95.25 116 ILE A O 1
ATOM 899 N N . ALA A 1 117 ? 14.100 0.949 -16.539 1.00 95.56 117 ALA A N 1
ATOM 900 C CA . ALA A 1 117 ? 13.837 1.802 -15.388 1.00 95.56 117 ALA A CA 1
ATOM 901 C C . ALA A 1 117 ? 15.104 2.562 -14.984 1.00 95.56 117 ALA A C 1
ATOM 903 O O . ALA A 1 117 ? 16.203 2.009 -14.966 1.00 95.56 117 ALA A O 1
ATOM 904 N N . VAL A 1 118 ? 14.944 3.841 -14.661 1.00 94.00 118 VAL A N 1
ATOM 905 C CA . VAL A 1 118 ? 16.030 4.737 -14.266 1.00 94.00 118 VAL A CA 1
ATOM 906 C C . VAL A 1 118 ? 15.615 5.440 -12.978 1.00 94.00 118 VAL A C 1
ATOM 908 O O . VAL A 1 118 ? 14.673 6.237 -12.969 1.00 94.00 118 VAL A O 1
ATOM 911 N N . ASP A 1 119 ? 16.298 5.127 -11.876 1.00 93.56 119 ASP A N 1
ATOM 912 C CA . ASP A 1 119 ? 16.071 5.783 -10.588 1.00 93.56 119 ASP A CA 1
ATOM 913 C C . ASP A 1 119 ? 16.985 7.007 -10.441 1.00 93.56 119 ASP A C 1
ATOM 915 O O . ASP A 1 119 ? 18.153 6.995 -10.843 1.00 93.56 119 ASP A O 1
ATOM 919 N N . ILE A 1 120 ? 16.458 8.081 -9.854 1.00 91.69 120 ILE A N 1
ATOM 920 C CA . ILE A 1 120 ? 17.219 9.304 -9.581 1.00 91.69 120 ILE A CA 1
ATOM 921 C C . ILE A 1 120 ? 18.461 9.046 -8.717 1.00 91.69 120 ILE A C 1
ATOM 923 O O . ILE A 1 120 ? 19.456 9.758 -8.848 1.00 91.69 120 ILE A O 1
ATOM 927 N N . ASP A 1 121 ? 18.445 8.023 -7.862 1.00 90.75 121 ASP A N 1
ATOM 928 C CA . ASP A 1 121 ? 19.578 7.697 -6.995 1.00 90.75 121 ASP A CA 1
ATOM 929 C C . ASP A 1 121 ? 20.746 7.086 -7.768 1.00 90.75 121 ASP A C 1
ATOM 931 O O . ASP A 1 121 ? 21.903 7.360 -7.434 1.00 90.75 121 ASP A O 1
ATOM 935 N N . SER A 1 122 ? 20.450 6.306 -8.810 1.00 90.12 122 SER A N 1
ATOM 936 C CA . SER A 1 122 ? 21.439 5.639 -9.661 1.00 90.12 122 SER A CA 1
ATOM 937 C C . SER A 1 122 ? 21.852 6.461 -10.882 1.00 90.12 122 SER A C 1
ATOM 939 O O . SER A 1 122 ? 22.880 6.152 -11.489 1.00 90.12 122 SER A O 1
ATOM 941 N N . ALA A 1 123 ? 21.066 7.472 -11.267 1.00 89.94 123 ALA A N 1
ATOM 942 C CA . ALA A 1 123 ? 21.247 8.182 -12.531 1.00 89.94 123 ALA A CA 1
ATOM 943 C C . ALA A 1 123 ? 21.062 9.714 -12.447 1.00 89.94 123 ALA A C 1
ATOM 945 O O . ALA A 1 123 ? 20.364 10.326 -13.259 1.00 89.94 123 ALA A O 1
ATOM 946 N N . LYS A 1 124 ? 21.668 10.369 -11.452 1.00 89.94 124 LYS A N 1
ATOM 947 C CA . LYS A 1 124 ? 21.497 11.817 -11.220 1.00 89.94 124 LYS A CA 1
ATOM 948 C C . LYS A 1 124 ? 21.874 12.671 -12.431 1.00 89.94 124 LYS A C 1
ATOM 950 O O . LYS A 1 124 ? 21.171 13.639 -12.723 1.00 89.94 124 LYS A O 1
ATOM 955 N N . ASN A 1 125 ? 22.963 12.333 -13.122 1.00 87.81 125 ASN A N 1
ATOM 956 C CA . ASN A 1 125 ? 23.434 13.109 -14.271 1.00 87.81 125 ASN A CA 1
ATOM 957 C C . ASN A 1 125 ? 22.459 12.985 -15.446 1.00 87.81 125 ASN A C 1
ATOM 959 O O . ASN A 1 125 ? 22.173 13.971 -16.126 1.00 87.81 125 ASN A O 1
ATOM 963 N N . THR A 1 126 ? 21.888 11.796 -15.636 1.00 86.25 126 THR A N 1
ATOM 964 C CA . THR A 1 126 ? 20.842 11.550 -16.629 1.00 86.25 126 THR A CA 1
ATOM 965 C C . THR A 1 126 ? 19.609 12.402 -16.320 1.00 86.25 126 THR A C 1
ATOM 967 O O . THR A 1 126 ? 19.154 13.150 -17.176 1.00 86.25 126 THR A O 1
ATOM 970 N N . PHE A 1 127 ? 19.115 12.417 -15.079 1.00 86.88 127 PHE A N 1
ATOM 971 C CA . PHE A 1 127 ? 17.967 13.260 -14.707 1.00 86.88 127 PHE A CA 1
ATOM 972 C C . PHE A 1 127 ? 18.204 14.760 -14.946 1.00 86.88 127 PHE A C 1
ATOM 974 O O . PHE A 1 127 ? 17.295 15.463 -15.389 1.00 86.88 127 PHE A O 1
ATOM 981 N N . GLN A 1 128 ? 19.423 15.251 -14.696 1.00 85.56 128 GLN A N 1
ATOM 982 C CA . GLN A 1 128 ? 19.783 16.649 -14.955 1.00 85.56 128 GLN A CA 1
ATOM 983 C C . GLN A 1 128 ? 19.778 16.991 -16.448 1.00 85.56 128 GLN A C 1
ATOM 985 O O . GLN A 1 128 ? 19.272 18.048 -16.821 1.00 85.56 128 GLN A O 1
ATOM 990 N N . ARG A 1 129 ? 20.290 16.097 -17.307 1.00 82.44 129 ARG A N 1
ATOM 991 C CA . ARG A 1 129 ? 20.300 16.295 -18.768 1.00 82.44 129 ARG A CA 1
ATOM 992 C C . ARG A 1 129 ? 18.891 16.393 -19.348 1.00 82.44 129 ARG A C 1
ATOM 994 O O . ARG A 1 129 ? 18.654 17.204 -20.234 1.00 82.44 129 ARG A O 1
ATOM 1001 N N . PHE A 1 130 ? 17.962 15.597 -18.827 1.00 79.44 130 PHE A N 1
ATOM 1002 C CA . PHE A 1 130 ? 16.572 15.575 -19.286 1.00 79.44 130 PHE A CA 1
ATOM 1003 C C . PHE A 1 130 ? 15.705 16.673 -18.648 1.00 79.44 130 PHE A C 1
ATOM 1005 O O . PHE A 1 130 ? 14.571 16.877 -19.072 1.00 79.44 130 PHE A O 1
ATOM 1012 N N . GLN A 1 131 ? 16.225 17.387 -17.640 1.00 81.88 131 GLN A N 1
ATOM 1013 C CA . GLN A 1 131 ? 15.555 18.502 -16.957 1.00 81.88 131 GLN A CA 1
ATOM 1014 C C . GLN A 1 131 ? 14.129 18.174 -16.470 1.00 81.88 131 GLN A C 1
ATOM 1016 O O . GLN A 1 131 ? 13.231 19.023 -16.492 1.00 81.88 131 GLN A O 1
ATOM 1021 N N . PHE A 1 132 ? 13.902 16.942 -16.005 1.00 79.75 132 PHE A N 1
ATOM 1022 C CA . PHE A 1 132 ? 12.590 16.532 -15.512 1.00 79.75 132 PHE A CA 1
ATOM 1023 C C . PHE A 1 132 ? 12.195 17.306 -14.250 1.00 79.75 132 PHE A C 1
ATOM 1025 O O . PHE A 1 132 ? 12.890 17.278 -13.237 1.00 79.75 132 PHE A O 1
ATOM 1032 N N . LYS A 1 133 ? 11.038 17.980 -14.303 1.00 77.19 133 LYS A N 1
ATOM 1033 C CA . LYS A 1 133 ? 10.472 18.734 -13.168 1.00 77.19 133 LYS A CA 1
ATOM 1034 C C . LYS A 1 133 ? 9.673 17.856 -12.202 1.00 77.19 133 LYS A C 1
ATOM 1036 O O . LYS A 1 133 ? 9.501 18.218 -11.043 1.00 77.19 133 LYS A O 1
ATOM 1041 N N . THR A 1 134 ? 9.162 16.727 -12.686 1.00 83.00 134 THR A N 1
ATOM 1042 C CA . THR A 1 134 ? 8.286 15.806 -11.953 1.00 83.00 134 THR A CA 1
ATOM 1043 C C . THR A 1 134 ? 8.631 14.358 -12.287 1.00 83.00 134 THR A C 1
ATOM 1045 O O . THR A 1 134 ? 9.143 14.074 -13.369 1.00 83.00 134 THR A O 1
ATOM 1048 N N . VAL A 1 135 ? 8.339 13.447 -11.358 1.00 87.69 135 VAL A N 1
ATOM 1049 C CA . VAL A 1 135 ? 8.457 11.988 -11.511 1.00 87.69 135 VAL A CA 1
ATOM 1050 C C . VAL A 1 135 ? 7.182 11.324 -10.980 1.00 87.69 135 VAL A C 1
ATOM 1052 O O . VAL A 1 135 ? 6.551 11.890 -10.083 1.00 87.69 135 VAL A O 1
ATOM 1055 N N . PRO A 1 136 ? 6.797 10.135 -11.474 1.00 90.88 136 PRO A N 1
ATOM 1056 C CA . PRO A 1 136 ? 7.418 9.360 -12.547 1.00 90.88 136 PRO A CA 1
ATOM 1057 C C . PRO A 1 136 ? 7.116 9.913 -13.952 1.00 90.88 136 PRO A C 1
ATOM 1059 O O . PRO A 1 136 ? 6.082 10.543 -14.165 1.00 90.88 136 PRO A O 1
ATOM 1062 N N . GLN A 1 137 ? 8.010 9.659 -14.911 1.00 89.12 137 GLN A N 1
ATOM 1063 C CA . GLN A 1 137 ? 7.807 9.974 -16.334 1.00 89.12 137 GLN A CA 1
ATOM 1064 C C . GLN A 1 137 ? 8.170 8.786 -17.214 1.00 89.12 137 GLN A C 1
ATOM 1066 O O . GLN A 1 137 ? 9.146 8.088 -16.944 1.00 89.12 137 GLN A O 1
ATOM 1071 N N . VAL A 1 138 ? 7.399 8.577 -18.280 1.00 90.56 138 VAL A N 1
ATOM 1072 C CA . VAL A 1 138 ? 7.657 7.525 -19.268 1.00 90.56 138 VAL A CA 1
ATOM 1073 C C . VAL A 1 138 ? 7.727 8.126 -20.653 1.00 90.56 138 VAL A C 1
ATOM 1075 O O . VAL A 1 138 ? 6.897 8.954 -21.007 1.00 90.56 138 VAL A O 1
ATOM 1078 N N . PHE A 1 139 ? 8.685 7.695 -21.456 1.00 88.12 139 PHE A N 1
ATOM 1079 C CA . PHE A 1 139 ? 8.751 8.071 -22.863 1.00 88.12 139 PHE A CA 1
ATOM 1080 C C . PHE A 1 139 ? 9.406 6.966 -23.682 1.00 88.12 139 PHE A C 1
ATOM 1082 O O . PHE A 1 139 ? 9.926 5.982 -23.148 1.00 88.12 139 PHE A O 1
ATOM 1089 N N . VAL A 1 140 ? 9.357 7.139 -24.998 1.00 88.25 140 VAL A N 1
ATOM 1090 C CA . VAL A 1 140 ? 9.923 6.204 -25.962 1.00 88.25 140 VAL A CA 1
ATOM 1091 C C . VAL A 1 140 ? 11.143 6.831 -26.622 1.00 88.25 140 VAL A C 1
ATOM 1093 O O . VAL A 1 140 ? 11.089 7.956 -27.109 1.00 88.25 140 VAL A O 1
ATOM 1096 N N . ILE A 1 141 ? 12.246 6.091 -26.646 1.00 87.19 141 ILE A N 1
ATOM 1097 C CA . ILE A 1 141 ? 13.453 6.426 -27.397 1.00 87.19 141 ILE A CA 1
ATOM 1098 C C . ILE A 1 141 ? 13.424 5.597 -28.687 1.00 87.19 141 ILE A C 1
ATOM 1100 O O . ILE A 1 141 ? 13.458 4.362 -28.608 1.00 87.19 141 ILE A O 1
ATOM 1104 N N . PRO A 1 142 ? 13.358 6.237 -29.867 1.00 85.38 142 PRO A N 1
ATOM 1105 C CA . PRO A 1 142 ? 13.377 5.524 -31.134 1.00 85.38 142 PRO A CA 1
ATOM 1106 C C . PRO A 1 142 ? 14.784 4.984 -31.475 1.00 85.38 142 PRO A C 1
ATOM 1108 O O . PRO A 1 142 ? 15.791 5.435 -30.904 1.00 85.38 142 PRO A O 1
ATOM 1111 N N . PRO A 1 143 ? 14.867 4.037 -32.430 1.00 84.94 143 PRO A N 1
ATOM 1112 C CA . PRO A 1 143 ? 16.102 3.596 -33.049 1.00 84.94 143 PRO A CA 1
ATOM 1113 C C . PRO A 1 143 ? 16.895 4.782 -33.581 1.00 84.94 143 PRO A C 1
ATOM 1115 O O . PRO A 1 143 ? 16.333 5.776 -34.041 1.00 84.94 143 PRO A O 1
ATOM 1118 N N . SER A 1 144 ? 18.215 4.666 -33.531 1.00 80.12 144 SER A N 1
ATOM 1119 C CA . SER A 1 144 ? 19.113 5.724 -33.977 1.00 80.12 144 SER A CA 1
ATOM 1120 C C . SER A 1 144 ? 20.193 5.148 -34.875 1.00 80.12 144 SER A C 1
ATOM 1122 O O . SER A 1 144 ? 20.912 4.222 -34.485 1.00 80.12 144 SER A O 1
ATOM 1124 N N . THR A 1 145 ? 20.316 5.695 -36.081 1.00 70.12 145 THR A N 1
ATOM 1125 C CA . THR A 1 145 ? 21.382 5.362 -37.029 1.00 70.12 145 THR A CA 1
ATOM 1126 C C . THR A 1 145 ? 22.600 6.259 -36.804 1.00 70.12 145 THR A C 1
ATOM 1128 O O . THR A 1 145 ? 22.512 7.328 -36.198 1.00 70.12 145 THR A O 1
ATOM 1131 N N . ALA A 1 146 ? 23.772 5.821 -37.265 1.00 60.72 146 ALA A N 1
ATOM 1132 C CA . ALA A 1 146 ? 24.995 6.613 -37.151 1.00 60.72 146 ALA A CA 1
ATOM 1133 C C . ALA A 1 146 ? 24.823 7.997 -37.816 1.00 60.72 146 ALA A C 1
ATOM 1135 O O . ALA A 1 146 ? 24.324 8.080 -38.935 1.00 60.72 146 ALA A O 1
ATOM 1136 N N . GLY A 1 147 ? 25.231 9.070 -37.126 1.00 52.91 147 GLY A N 1
ATOM 1137 C CA . GLY A 1 147 ? 25.213 10.445 -37.652 1.00 52.91 147 GLY A CA 1
ATOM 1138 C C . GLY A 1 147 ? 24.003 11.310 -37.273 1.00 52.91 147 GLY A C 1
ATOM 1139 O O . GLY A 1 147 ? 24.034 12.509 -37.531 1.00 52.91 147 GLY A O 1
ATOM 1140 N N . LEU A 1 148 ? 22.972 10.754 -36.626 1.00 53.78 148 LEU A N 1
ATOM 1141 C CA . LEU A 1 148 ? 21.878 11.536 -36.029 1.00 53.78 148 LEU A CA 1
ATOM 1142 C C . LEU A 1 148 ? 22.204 11.903 -34.569 1.00 53.78 148 LEU A C 1
ATOM 1144 O O . LEU A 1 148 ? 22.859 11.106 -33.883 1.00 53.78 148 LEU A O 1
ATOM 1148 N N . PRO A 1 149 ? 21.776 13.087 -34.080 1.00 52.50 149 PRO A N 1
ATOM 1149 C CA . PRO A 1 149 ? 22.011 13.481 -32.699 1.00 52.50 149 PRO A CA 1
ATOM 1150 C C . PRO A 1 149 ? 21.438 12.438 -31.739 1.00 52.50 149 PRO A C 1
ATOM 1152 O O . PRO A 1 149 ? 20.336 11.918 -31.927 1.00 52.50 149 PRO A O 1
ATOM 1155 N N . ALA A 1 150 ? 22.219 12.139 -30.703 1.00 56.09 150 ALA A N 1
ATOM 1156 C CA . ALA A 1 150 ? 21.814 11.300 -29.592 1.00 56.09 150 ALA A CA 1
ATOM 1157 C C . ALA A 1 150 ? 20.649 11.973 -28.856 1.00 56.09 150 ALA A C 1
ATOM 1159 O O . ALA A 1 150 ? 20.868 12.774 -27.958 1.00 56.09 150 ALA A O 1
ATOM 1160 N N . TYR A 1 151 ? 19.429 11.608 -29.258 1.00 60.28 151 TYR A N 1
ATOM 1161 C CA . TYR A 1 151 ? 18.173 11.846 -28.553 1.00 60.28 151 TYR A CA 1
ATOM 1162 C C . TYR A 1 151 ? 17.732 13.319 -28.394 1.00 60.28 151 TYR A C 1
ATOM 1164 O O . TYR A 1 151 ? 18.378 14.140 -27.750 1.00 60.28 151 TYR A O 1
ATOM 1172 N N . THR A 1 152 ? 16.538 13.631 -28.898 1.00 54.66 152 THR A N 1
ATOM 1173 C CA . THR A 1 152 ? 15.748 14.796 -28.482 1.00 54.66 152 THR A CA 1
ATOM 1174 C C . THR A 1 152 ? 14.562 14.286 -27.671 1.00 54.66 152 THR A C 1
ATOM 1176 O O . THR A 1 152 ? 13.690 13.605 -28.204 1.00 54.66 152 THR A O 1
ATOM 1179 N N . ALA A 1 153 ? 14.535 14.582 -26.366 1.00 55.91 153 ALA A N 1
ATOM 1180 C CA . ALA A 1 153 ? 13.329 14.389 -25.567 1.00 55.91 153 ALA A CA 1
ATOM 1181 C C . ALA A 1 153 ? 12.245 15.279 -26.151 1.00 55.91 153 ALA A C 1
ATOM 1183 O O . ALA A 1 153 ? 12.316 16.490 -25.968 1.00 55.91 153 ALA A O 1
ATOM 1184 N N . ASP A 1 154 ? 11.266 14.710 -26.845 1.00 58.25 154 ASP A N 1
ATOM 1185 C CA . ASP A 1 154 ? 10.041 15.441 -27.129 1.00 58.25 154 ASP A CA 1
ATOM 1186 C C . ASP A 1 154 ? 9.146 15.362 -25.881 1.00 58.25 154 ASP A C 1
ATOM 1188 O O . ASP A 1 154 ? 8.620 14.286 -25.569 1.00 58.25 154 ASP A O 1
ATOM 1192 N N . PRO A 1 155 ? 8.959 16.465 -25.131 1.00 56.06 155 PRO A N 1
ATOM 1193 C CA . PRO A 1 155 ? 8.130 16.461 -23.931 1.00 56.06 155 PRO A CA 1
ATOM 1194 C C . PRO A 1 155 ? 6.665 16.122 -24.242 1.00 56.06 155 PRO A C 1
ATOM 1196 O O . PRO A 1 155 ? 5.949 15.658 -23.354 1.00 56.06 155 PRO A O 1
ATOM 1199 N N . SER A 1 156 ? 6.217 16.314 -25.491 1.00 53.75 156 SER A N 1
ATOM 1200 C CA . SER A 1 156 ? 4.848 16.017 -25.931 1.00 53.75 156 SER A CA 1
ATOM 1201 C C . SER A 1 156 ? 4.571 14.518 -26.115 1.00 53.75 156 SER A C 1
ATOM 1203 O O . SER A 1 156 ? 3.413 14.101 -26.097 1.00 53.75 156 SER A O 1
ATOM 1205 N N . ALA A 1 157 ? 5.622 13.695 -26.203 1.00 61.53 157 ALA A N 1
ATOM 1206 C CA . ALA A 1 157 ? 5.539 12.236 -26.288 1.00 61.53 157 ALA A CA 1
ATOM 1207 C C . ALA A 1 157 ? 5.660 11.539 -24.917 1.00 61.53 157 ALA A C 1
ATOM 1209 O O . ALA A 1 157 ? 5.717 10.308 -24.849 1.00 61.53 157 ALA A O 1
ATOM 1210 N N . SER A 1 158 ? 5.706 12.305 -23.820 1.00 68.62 158 SER A N 1
ATOM 1211 C CA . SER A 1 158 ? 5.815 11.764 -22.464 1.00 68.62 158 SER A CA 1
ATOM 1212 C C . SER A 1 158 ? 4.455 11.345 -21.891 1.00 68.62 158 SER A C 1
ATOM 1214 O O . SER A 1 158 ? 3.431 12.006 -22.066 1.00 68.62 158 SER A O 1
ATOM 1216 N N . PHE A 1 159 ? 4.437 10.216 -21.189 1.00 75.62 159 PHE A N 1
ATOM 1217 C CA . PHE A 1 159 ? 3.305 9.729 -20.415 1.00 75.62 159 PHE A CA 1
ATOM 1218 C C . PHE A 1 159 ? 3.570 9.972 -18.932 1.00 75.62 159 PHE A C 1
ATOM 1220 O O . PHE A 1 159 ? 4.555 9.480 -18.373 1.00 75.62 159 PHE A O 1
ATOM 1227 N N . LEU A 1 160 ? 2.668 10.722 -18.299 1.00 80.44 160 LEU A N 1
ATOM 1228 C CA . LEU A 1 160 ? 2.633 10.901 -16.853 1.00 80.44 160 LEU A CA 1
ATOM 1229 C C . LEU A 1 160 ? 1.601 9.925 -16.272 1.00 80.44 160 LEU A C 1
ATOM 1231 O O . LEU A 1 160 ? 0.418 10.042 -16.595 1.00 80.44 160 LEU A O 1
ATOM 1235 N N . PRO A 1 161 ? 2.019 8.960 -15.436 1.00 77.75 161 PRO A N 1
ATOM 1236 C CA . PRO A 1 161 ? 1.091 8.067 -14.754 1.00 77.75 161 PRO A CA 1
ATOM 1237 C C . PRO A 1 161 ? 0.150 8.827 -13.806 1.00 77.75 161 PRO A C 1
ATOM 1239 O O . PRO A 1 161 ? 0.591 9.655 -13.010 1.00 77.75 161 PRO A O 1
ATOM 1242 N N . ASP A 1 162 ? -1.146 8.509 -13.870 1.00 76.69 162 ASP A N 1
ATOM 1243 C CA . ASP A 1 162 ? -2.160 9.045 -12.954 1.00 76.69 162 ASP A CA 1
ATOM 1244 C C . ASP A 1 162 ? -2.042 8.435 -11.543 1.00 76.69 162 ASP A C 1
ATOM 1246 O O . ASP A 1 162 ? -1.347 7.442 -11.325 1.00 76.69 162 ASP A O 1
ATOM 1250 N N . ALA A 1 163 ? -2.833 8.947 -10.590 1.00 69.62 163 ALA A N 1
ATOM 1251 C CA . ALA A 1 163 ? -2.909 8.437 -9.213 1.00 69.62 163 ALA A CA 1
ATOM 1252 C C . ALA A 1 163 ? -3.223 6.926 -9.098 1.00 69.62 163 ALA A C 1
ATOM 1254 O O . ALA A 1 163 ? -2.878 6.306 -8.093 1.00 69.62 163 ALA A O 1
ATOM 1255 N N . HIS A 1 164 ? -3.851 6.340 -10.123 1.00 77.44 164 HIS A N 1
ATOM 1256 C CA . HIS A 1 164 ? -4.106 4.903 -10.248 1.00 77.44 164 HIS A CA 1
ATOM 1257 C C . HIS A 1 164 ? -3.396 4.382 -11.510 1.00 77.44 164 HIS A C 1
ATOM 1259 O O . HIS A 1 164 ? -3.982 4.409 -12.605 1.00 77.44 164 HIS A O 1
ATOM 1265 N N . PRO A 1 165 ? -2.112 4.001 -11.394 1.00 84.06 165 PRO A N 1
ATOM 1266 C CA . PRO A 1 165 ? -1.354 3.462 -12.511 1.00 84.06 165 PRO A CA 1
ATOM 1267 C C . PRO A 1 165 ? -1.787 2.021 -12.796 1.00 84.06 165 PRO A C 1
ATOM 1269 O O . PRO A 1 165 ? -1.850 1.187 -11.896 1.00 84.06 165 PRO A O 1
ATOM 1272 N N . GLU A 1 166 ? -2.068 1.735 -14.063 1.00 88.88 166 GLU A N 1
ATOM 1273 C CA . GLU A 1 166 ? -2.512 0.426 -14.550 1.00 88.88 166 GLU A CA 1
ATOM 1274 C C . GLU A 1 166 ? -1.606 -0.020 -15.699 1.00 88.88 166 GLU A C 1
ATOM 1276 O O . GLU A 1 166 ? -1.234 0.795 -16.551 1.00 88.88 166 GLU A O 1
ATOM 1281 N N . ALA A 1 167 ? -1.281 -1.313 -15.753 1.00 91.56 167 ALA A N 1
ATOM 1282 C CA . ALA A 1 167 ? -0.450 -1.894 -16.808 1.00 91.56 167 ALA A CA 1
ATOM 1283 C C . ALA A 1 167 ? -1.051 -1.659 -18.209 1.00 91.56 167 ALA A C 1
ATOM 1285 O O . ALA A 1 167 ? -0.334 -1.376 -19.170 1.00 91.56 167 ALA A O 1
ATOM 1286 N N . GLU A 1 168 ? -2.381 -1.677 -18.318 1.00 92.31 168 GLU A N 1
ATOM 1287 C CA . GLU A 1 168 ? -3.130 -1.423 -19.548 1.00 92.31 168 GLU A CA 1
ATOM 1288 C C . GLU A 1 168 ? -2.878 -0.018 -20.106 1.00 92.31 168 GLU A C 1
ATOM 1290 O O . GLU A 1 168 ? -2.827 0.162 -21.324 1.00 92.31 168 GLU A O 1
ATOM 1295 N N . LYS A 1 169 ? -2.692 0.988 -19.242 1.00 91.69 169 LYS A N 1
ATOM 1296 C CA . LYS A 1 169 ? -2.391 2.359 -19.683 1.00 91.69 169 LYS A CA 1
ATOM 1297 C C . LYS A 1 169 ? -1.001 2.442 -20.310 1.00 91.69 169 LYS A C 1
ATOM 1299 O O . LYS A 1 169 ? -0.847 3.099 -21.340 1.00 91.69 169 LYS A O 1
ATOM 1304 N N . PHE A 1 170 ? -0.022 1.735 -19.742 1.00 91.88 170 PHE A N 1
ATOM 1305 C CA . PHE A 1 170 ? 1.317 1.627 -20.324 1.00 91.88 170 PHE A CA 1
ATOM 1306 C C . PHE A 1 170 ? 1.291 0.866 -21.653 1.00 91.88 170 PHE A C 1
ATOM 1308 O O . PHE A 1 170 ? 1.886 1.331 -22.620 1.00 91.88 170 PHE A O 1
ATOM 1315 N N . ALA A 1 171 ? 0.536 -0.232 -21.756 1.00 92.06 171 ALA A N 1
ATOM 1316 C CA . ALA A 1 171 ? 0.369 -0.947 -23.024 1.00 92.06 171 ALA A CA 1
ATOM 1317 C C . ALA A 1 171 ? -0.256 -0.061 -24.114 1.00 92.06 171 ALA A C 1
ATOM 1319 O O . ALA A 1 171 ? 0.277 0.013 -25.217 1.00 92.06 171 ALA A O 1
ATOM 1320 N N . ARG A 1 172 ? -1.316 0.697 -23.796 1.00 91.50 172 ARG A N 1
ATOM 1321 C CA . ARG A 1 172 ? -1.919 1.670 -24.731 1.00 91.50 172 ARG A CA 1
ATOM 1322 C C . ARG A 1 172 ? -0.974 2.813 -25.098 1.00 91.50 172 ARG A C 1
ATOM 1324 O O . ARG A 1 172 ? -1.107 3.408 -26.164 1.00 91.50 172 ARG A O 1
ATOM 1331 N N . PHE A 1 173 ? -0.075 3.206 -24.199 1.00 90.56 173 PHE A N 1
ATOM 1332 C CA . PHE A 1 173 ? 0.957 4.193 -24.510 1.00 90.56 173 PHE A CA 1
ATOM 1333 C C . PHE A 1 173 ? 1.958 3.634 -25.527 1.00 90.56 173 PHE A C 1
ATOM 1335 O O . PHE A 1 173 ? 2.206 4.280 -26.542 1.00 90.56 173 PHE A O 1
ATOM 1342 N N . VAL A 1 174 ? 2.450 2.413 -25.303 1.00 90.56 174 VAL A N 1
ATOM 1343 C CA . VAL A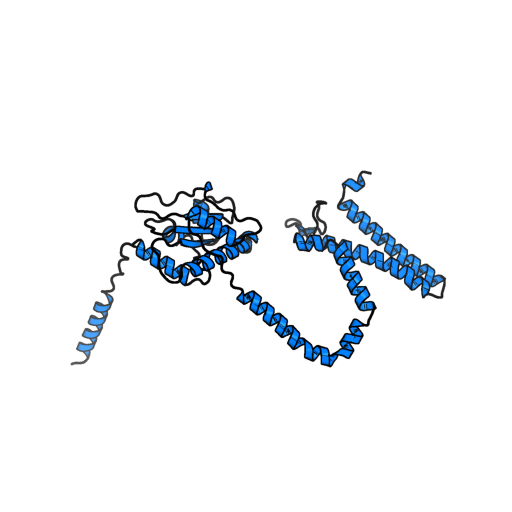 1 174 ? 3.347 1.717 -26.236 1.00 90.56 174 VAL A CA 1
ATOM 1344 C C . VAL A 1 174 ? 2.670 1.487 -27.590 1.00 90.56 174 VAL A C 1
ATOM 1346 O O . VAL A 1 174 ? 3.273 1.770 -28.618 1.00 90.56 174 VAL A O 1
ATOM 1349 N N . GLU A 1 175 ? 1.402 1.076 -27.610 1.00 91.06 175 GLU A N 1
ATOM 1350 C CA . GLU A 1 175 ? 0.619 0.900 -28.841 1.00 91.06 175 GLU A CA 1
ATOM 1351 C C . GLU A 1 175 ? 0.493 2.212 -29.631 1.00 91.06 175 GLU A C 1
ATOM 1353 O O . GLU A 1 175 ? 0.661 2.215 -30.846 1.00 91.06 175 GLU A O 1
ATOM 1358 N N . ARG A 1 176 ? 0.265 3.348 -28.959 1.00 89.50 176 ARG A N 1
ATOM 1359 C CA . ARG A 1 176 ? 0.172 4.661 -29.623 1.00 89.50 176 ARG A CA 1
ATOM 1360 C C . ARG A 1 176 ? 1.502 5.154 -30.184 1.00 89.50 176 ARG A C 1
ATOM 1362 O O . ARG A 1 176 ? 1.503 5.795 -31.226 1.00 89.50 176 ARG A O 1
ATOM 1369 N N . GLN A 1 177 ? 2.604 4.899 -29.482 1.00 86.31 177 GLN A N 1
ATOM 1370 C CA . GLN A 1 177 ? 3.928 5.388 -29.878 1.00 86.31 177 GLN A CA 1
ATOM 1371 C C . GLN A 1 177 ? 4.614 4.474 -30.900 1.00 86.31 177 GLN A C 1
ATOM 1373 O O . GLN A 1 177 ? 5.338 4.957 -31.763 1.00 86.31 177 GLN A O 1
ATOM 1378 N N . LEU A 1 178 ? 4.404 3.159 -30.797 1.00 86.94 178 LEU A N 1
ATOM 1379 C CA . LEU A 1 178 ? 5.141 2.146 -31.559 1.00 86.94 178 LEU A CA 1
ATOM 1380 C C . LEU A 1 178 ? 4.253 1.267 -32.450 1.00 86.94 178 LEU A C 1
ATOM 1382 O O . LEU A 1 178 ? 4.775 0.460 -33.210 1.00 86.94 178 LEU A O 1
ATOM 1386 N N . GLY A 1 179 ? 2.925 1.376 -32.361 1.00 86.62 179 GLY A N 1
ATOM 1387 C CA . GLY A 1 179 ? 1.992 0.550 -33.139 1.00 86.62 179 GLY A CA 1
ATOM 1388 C C . GLY A 1 179 ? 1.923 -0.917 -32.697 1.00 86.62 179 GLY A C 1
ATOM 1389 O O . GLY A 1 179 ? 1.285 -1.728 -33.366 1.00 86.62 179 GLY A O 1
ATOM 1390 N N . VAL A 1 180 ? 2.573 -1.284 -31.586 1.00 86.44 180 VAL A N 1
ATOM 1391 C CA . VAL A 1 180 ? 2.644 -2.671 -31.107 1.00 86.44 180 VAL A CA 1
ATOM 1392 C C . VAL A 1 180 ? 1.593 -2.926 -30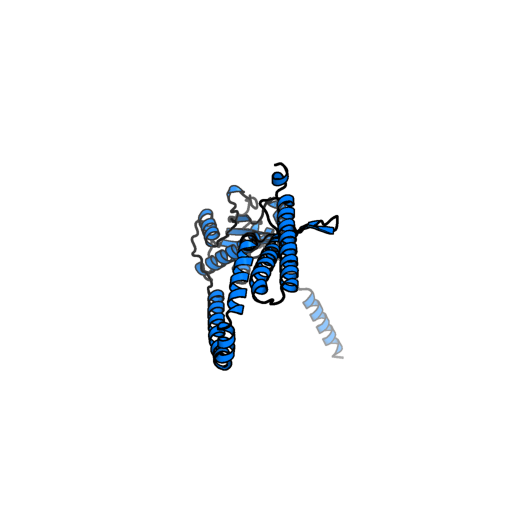.036 1.00 86.44 180 VAL A C 1
ATOM 1394 O O . VAL A 1 180 ? 1.633 -2.348 -28.949 1.00 86.44 180 VAL A O 1
ATOM 1397 N N . LYS A 1 181 ? 0.671 -3.845 -30.331 1.00 88.62 181 LYS A N 1
ATOM 1398 C CA . LYS A 1 181 ? -0.387 -4.273 -29.415 1.00 88.62 181 LYS A CA 1
ATOM 1399 C C . LYS A 1 181 ? -0.009 -5.575 -28.711 1.00 88.62 181 LYS A C 1
ATOM 1401 O O . LYS A 1 181 ? 0.269 -6.576 -29.366 1.00 88.62 181 LYS A O 1
ATOM 1406 N N . PHE A 1 182 ? -0.065 -5.581 -27.381 1.00 89.00 182 PHE A N 1
ATOM 1407 C CA . PHE A 1 182 ? 0.117 -6.776 -26.553 1.00 89.00 182 PHE A CA 1
ATOM 1408 C C . PHE A 1 182 ? -0.934 -6.833 -25.439 1.00 89.00 182 PHE A C 1
ATOM 1410 O O . PHE A 1 182 ? -1.478 -5.807 -25.028 1.00 89.00 182 PHE A O 1
ATOM 1417 N N . GLN A 1 183 ? -1.255 -8.044 -24.982 1.00 89.44 183 GLN A N 1
ATOM 1418 C CA . GLN A 1 183 ? -2.240 -8.269 -23.921 1.00 89.44 183 GLN A CA 1
ATOM 1419 C C . GLN A 1 183 ? -1.546 -8.309 -22.562 1.00 89.44 183 GLN A C 1
ATOM 1421 O O . GLN A 1 183 ? -0.478 -8.903 -22.436 1.00 89.44 183 GLN A O 1
ATOM 1426 N N . ILE A 1 184 ? -2.162 -7.704 -21.544 1.00 90.88 184 ILE A N 1
ATOM 1427 C CA . ILE A 1 184 ? -1.653 -7.755 -20.171 1.00 90.88 184 ILE A CA 1
ATOM 1428 C C . ILE A 1 184 ? -1.952 -9.129 -19.569 1.00 90.88 184 ILE A C 1
ATOM 1430 O O . ILE A 1 184 ? -3.111 -9.525 -19.442 1.00 90.88 184 ILE A O 1
ATOM 1434 N N . VAL A 1 185 ? -0.903 -9.852 -19.180 1.00 85.88 185 VAL A N 1
ATOM 1435 C CA . VAL A 1 185 ? -0.991 -11.165 -18.538 1.00 85.88 185 VAL A CA 1
ATOM 1436 C C . VAL A 1 185 ? -0.652 -11.006 -17.062 1.00 85.88 185 VAL A C 1
ATOM 1438 O O . VAL A 1 185 ? 0.492 -10.760 -16.686 1.00 85.88 185 VAL A O 1
ATOM 1441 N N . ARG A 1 186 ? -1.658 -11.182 -16.203 1.00 83.88 186 ARG A N 1
ATOM 1442 C CA . ARG A 1 186 ? -1.499 -11.108 -14.747 1.00 83.88 186 ARG A CA 1
ATOM 1443 C C . ARG A 1 186 ? -1.146 -12.466 -14.163 1.00 83.88 186 ARG A C 1
ATOM 1445 O O . ARG A 1 186 ? -1.869 -13.444 -14.349 1.00 83.88 186 ARG A O 1
ATOM 1452 N N . SER A 1 187 ? -0.055 -12.519 -13.402 1.00 73.75 187 SER A N 1
ATOM 1453 C CA . SER A 1 187 ? 0.293 -13.706 -12.622 1.00 73.75 187 SER A CA 1
ATOM 1454 C C . SER A 1 187 ? -0.588 -13.790 -11.374 1.00 73.75 187 SER A C 1
ATOM 1456 O O . SER A 1 187 ? -0.339 -13.133 -10.362 1.00 73.75 187 SER A O 1
ATOM 1458 N N . ASN A 1 188 ? -1.622 -14.632 -11.427 1.00 77.94 188 ASN A N 1
ATOM 1459 C CA . ASN A 1 188 ? -2.536 -14.858 -10.301 1.00 77.94 188 ASN A CA 1
ATOM 1460 C C . ASN A 1 188 ? -1.948 -15.756 -9.199 1.00 77.94 188 ASN A C 1
ATOM 1462 O O . ASN A 1 188 ? -2.635 -16.049 -8.224 1.00 77.94 188 ASN A O 1
ATOM 1466 N N . THR A 1 189 ? -0.685 -16.180 -9.298 1.00 81.44 189 THR A N 1
ATOM 1467 C CA . THR A 1 189 ? -0.068 -17.127 -8.355 1.00 81.44 189 THR A CA 1
ATOM 1468 C C . THR A 1 189 ? -0.120 -16.634 -6.912 1.00 81.44 189 THR A C 1
ATOM 1470 O O . THR A 1 189 ? -0.450 -17.404 -6.017 1.00 81.44 189 THR A O 1
ATOM 1473 N N . ARG A 1 190 ? 0.143 -15.342 -6.663 1.00 80.62 190 ARG A N 1
ATOM 1474 C CA . ARG A 1 19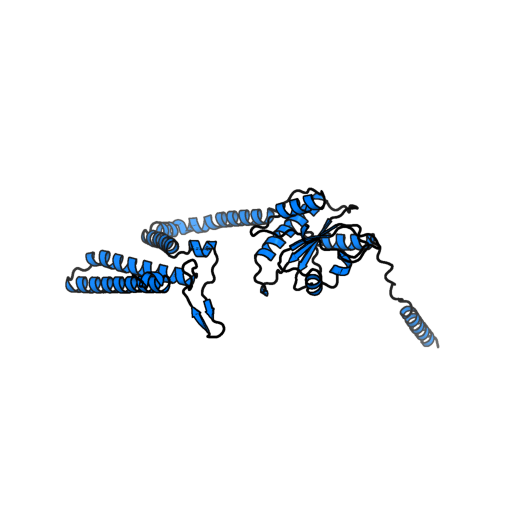0 ? 0.067 -14.772 -5.304 1.00 80.62 190 ARG A CA 1
ATOM 1475 C C . ARG A 1 190 ? -1.359 -14.794 -4.757 1.00 80.62 190 ARG A C 1
ATOM 1477 O O . ARG A 1 190 ? -1.548 -15.224 -3.628 1.00 80.62 190 ARG A O 1
ATOM 1484 N N . ALA A 1 191 ? -2.339 -14.378 -5.559 1.00 84.06 191 ALA A N 1
ATOM 1485 C CA . ALA A 1 191 ? -3.752 -14.396 -5.179 1.00 84.06 191 ALA A CA 1
ATOM 1486 C C . ALA A 1 191 ? -4.263 -15.826 -4.936 1.00 84.06 191 ALA A C 1
ATOM 1488 O O . ALA A 1 191 ? -5.041 -16.079 -4.021 1.00 84.06 191 ALA A O 1
ATOM 1489 N N . LEU A 1 192 ? -3.785 -16.783 -5.730 1.00 90.12 192 LEU A N 1
ATOM 1490 C CA . LEU A 1 192 ? -4.112 -18.191 -5.570 1.00 90.12 192 LEU A CA 1
ATOM 1491 C C . LEU A 1 192 ? -3.471 -18.772 -4.301 1.00 90.12 192 LEU A C 1
ATOM 1493 O O . LEU A 1 192 ? -4.139 -19.467 -3.540 1.00 90.12 192 LEU A O 1
ATOM 1497 N N . MET A 1 193 ? -2.205 -18.442 -4.023 1.00 91.25 193 MET A N 1
ATOM 1498 C CA . MET A 1 193 ? -1.538 -18.846 -2.783 1.00 91.25 193 MET A CA 1
ATOM 1499 C C . MET A 1 193 ? -2.206 -18.246 -1.547 1.00 91.25 193 MET A C 1
ATOM 1501 O O . MET A 1 193 ? -2.387 -18.957 -0.563 1.00 91.25 193 MET A O 1
ATOM 1505 N N . THR A 1 194 ? -2.606 -16.971 -1.578 1.00 89.62 194 THR A N 1
ATOM 1506 C CA . THR A 1 194 ? -3.328 -16.362 -0.452 1.00 89.62 194 THR A CA 1
ATOM 1507 C C . THR A 1 194 ? -4.699 -17.000 -0.259 1.00 89.62 194 THR A C 1
ATOM 1509 O O . THR A 1 194 ? -5.064 -17.296 0.876 1.00 89.62 194 THR A O 1
ATOM 1512 N N . LEU A 1 195 ? -5.430 -17.294 -1.339 1.00 93.88 195 LEU A N 1
ATOM 1513 C CA . LEU A 1 195 ? -6.699 -18.018 -1.270 1.00 93.88 195 LEU A CA 1
ATOM 1514 C C . LEU A 1 195 ? -6.527 -19.410 -0.642 1.00 93.88 195 LEU A C 1
ATOM 1516 O O . LEU A 1 195 ? -7.248 -19.750 0.296 1.00 93.88 195 LEU A O 1
ATOM 1520 N N . PHE A 1 196 ? -5.553 -20.199 -1.106 1.00 95.56 196 PHE A N 1
ATOM 1521 C CA . PHE A 1 196 ? -5.276 -21.521 -0.537 1.00 95.56 196 PHE A CA 1
ATOM 1522 C C . PHE A 1 196 ? -4.785 -21.451 0.908 1.00 95.56 196 PHE A C 1
ATOM 1524 O O . PHE A 1 196 ? -5.174 -22.290 1.716 1.00 95.56 196 PHE A O 1
ATOM 1531 N N . ALA A 1 197 ? -3.987 -20.443 1.266 1.00 95.25 197 ALA A N 1
ATOM 1532 C CA . ALA A 1 197 ? -3.561 -20.226 2.644 1.00 95.25 197 ALA A CA 1
ATOM 1533 C C . ALA A 1 197 ? -4.752 -19.902 3.560 1.00 95.25 197 ALA A C 1
ATOM 1535 O O . ALA A 1 197 ? -4.848 -20.460 4.651 1.00 95.25 197 ALA A O 1
ATOM 1536 N N . LEU A 1 198 ? -5.688 -19.058 3.112 1.00 95.44 198 LEU A N 1
ATOM 1537 C CA . LEU A 1 198 ? -6.906 -18.734 3.861 1.00 95.44 198 LEU A CA 1
ATOM 1538 C C . LEU A 1 198 ? -7.820 -19.954 4.021 1.00 95.44 198 LEU A C 1
ATOM 1540 O O . LEU A 1 198 ? -8.306 -20.215 5.121 1.00 95.44 198 LEU A O 1
ATOM 1544 N N . LEU A 1 199 ? -8.016 -20.733 2.954 1.00 95.88 199 LEU A N 1
ATOM 1545 C CA . LEU A 1 199 ? -8.780 -21.983 3.010 1.00 95.88 199 LEU A CA 1
ATOM 1546 C C . LEU A 1 199 ? -8.111 -23.010 3.933 1.00 95.88 199 LEU A C 1
ATOM 1548 O O . LEU A 1 199 ? -8.777 -23.603 4.781 1.00 95.88 199 LEU A O 1
ATOM 1552 N N . GLY A 1 200 ? -6.792 -23.176 3.829 1.00 95.94 200 GLY A N 1
ATOM 1553 C CA . GLY A 1 200 ? -6.012 -24.057 4.696 1.00 95.94 200 GLY A CA 1
ATOM 1554 C C . GLY A 1 200 ? -6.098 -23.647 6.165 1.00 95.94 200 GLY A C 1
ATOM 1555 O O . GLY A 1 200 ? -6.331 -24.495 7.025 1.00 95.94 200 GLY A O 1
ATOM 1556 N N . ALA A 1 201 ? -6.001 -22.347 6.456 1.00 94.50 201 ALA A N 1
ATOM 1557 C CA . ALA A 1 201 ? -6.182 -21.805 7.799 1.00 94.50 201 ALA A CA 1
ATOM 1558 C C . ALA A 1 201 ? -7.599 -22.063 8.334 1.00 94.50 201 ALA A C 1
ATOM 1560 O O . ALA A 1 201 ? -7.753 -22.442 9.494 1.00 94.50 201 ALA A O 1
ATOM 1561 N N . MET A 1 202 ? -8.628 -21.918 7.493 1.00 93.25 202 MET A N 1
ATOM 1562 C CA . MET A 1 202 ? -10.013 -22.204 7.868 1.00 93.25 202 MET A CA 1
ATOM 1563 C C . MET A 1 202 ? -10.195 -23.677 8.244 1.00 93.25 202 MET A C 1
ATOM 1565 O O . MET A 1 202 ? -10.711 -23.963 9.321 1.00 93.25 202 MET A O 1
ATOM 1569 N N . VAL A 1 203 ? -9.709 -24.607 7.413 1.00 94.88 203 VAL A N 1
ATOM 1570 C CA . VAL A 1 203 ? -9.775 -26.055 7.683 1.00 94.88 203 VAL A CA 1
ATOM 1571 C C . VAL A 1 203 ? -8.983 -26.420 8.942 1.00 94.88 203 VAL A C 1
ATOM 1573 O O . VAL A 1 203 ? -9.478 -27.164 9.791 1.00 94.88 203 VAL A O 1
ATOM 1576 N N . ALA A 1 204 ? -7.783 -25.858 9.110 1.00 92.56 204 ALA A N 1
ATOM 1577 C CA . ALA A 1 204 ? -6.955 -26.071 10.295 1.00 92.56 204 ALA A CA 1
ATOM 1578 C C . ALA A 1 204 ? -7.623 -25.547 11.579 1.00 92.56 204 ALA A C 1
ATOM 1580 O O . ALA A 1 204 ? -7.471 -26.154 12.639 1.00 92.56 204 ALA A O 1
ATOM 1581 N N . ALA A 1 205 ? -8.400 -24.463 11.488 1.00 89.88 205 ALA A N 1
ATOM 1582 C CA . ALA A 1 205 ? -9.134 -23.891 12.611 1.00 89.88 205 ALA A CA 1
ATOM 1583 C C . ALA A 1 205 ? -10.367 -24.717 13.025 1.00 89.88 205 ALA A C 1
ATOM 1585 O O . ALA A 1 205 ? -10.788 -24.623 14.178 1.00 89.88 205 ALA A O 1
ATOM 1586 N N . VAL A 1 206 ? -10.924 -25.572 12.154 1.00 91.56 206 VAL A N 1
ATOM 1587 C CA . VAL A 1 206 ? -12.134 -26.361 12.465 1.00 91.56 206 VAL A CA 1
ATOM 1588 C C . VAL A 1 206 ? -11.932 -27.252 13.693 1.00 91.56 206 VAL A C 1
ATOM 1590 O O . VAL A 1 206 ? -12.695 -27.157 14.652 1.00 91.56 206 VAL A O 1
ATOM 1593 N N . ARG A 1 207 ? -10.891 -28.095 13.709 1.00 89.31 207 ARG A N 1
ATOM 1594 C CA . ARG A 1 207 ? -10.635 -29.031 14.823 1.00 89.31 207 ARG A CA 1
ATOM 1595 C C . ARG A 1 207 ? -10.481 -28.344 16.192 1.00 89.31 207 ARG A C 1
ATOM 1597 O O . ARG A 1 207 ? -11.180 -28.752 17.120 1.00 89.31 207 ARG A O 1
ATOM 1604 N N . PRO A 1 208 ? -9.625 -27.318 16.375 1.00 88.81 208 PRO A N 1
ATOM 1605 C CA . PRO A 1 208 ? -9.490 -26.653 17.670 1.00 88.81 208 PRO A CA 1
ATOM 1606 C C . PRO A 1 208 ? -10.759 -25.898 18.088 1.00 88.81 208 PRO A C 1
ATOM 1608 O O . PRO A 1 208 ? -11.039 -25.821 19.286 1.00 88.81 208 PRO A O 1
ATOM 1611 N N . ILE A 1 209 ? -11.541 -25.375 17.134 1.00 89.50 209 ILE A N 1
ATOM 1612 C CA . ILE A 1 209 ? -12.828 -24.728 17.424 1.00 89.50 209 ILE A CA 1
ATOM 1613 C C . ILE A 1 209 ? -13.849 -25.755 17.917 1.00 89.50 209 ILE A C 1
ATOM 1615 O O . ILE A 1 209 ? -14.461 -25.532 18.961 1.00 89.50 209 ILE A O 1
ATOM 1619 N N . LEU A 1 210 ? -13.997 -26.890 17.224 1.00 88.88 210 LEU A N 1
ATOM 1620 C CA . LEU A 1 210 ? -14.919 -27.960 17.618 1.00 88.88 210 LEU A CA 1
ATOM 1621 C C . LEU A 1 210 ? -14.553 -28.548 18.987 1.00 88.88 210 LEU A C 1
ATOM 1623 O O . LEU A 1 210 ? -15.419 -28.679 19.848 1.00 88.88 210 LEU A O 1
ATOM 1627 N N . ASN A 1 211 ? -13.265 -28.801 19.237 1.00 93.00 211 ASN A N 1
ATOM 1628 C CA . ASN A 1 211 ? -12.795 -29.331 20.521 1.00 93.00 211 ASN A CA 1
ATOM 1629 C C . ASN A 1 211 ? -13.075 -28.390 21.704 1.00 93.00 211 ASN A C 1
ATOM 1631 O O . ASN A 1 211 ? -13.128 -28.835 22.847 1.00 93.00 211 ASN A O 1
ATOM 1635 N N . ARG A 1 212 ? -13.221 -27.081 21.455 1.00 91.50 212 ARG A N 1
ATOM 1636 C CA . ARG A 1 212 ? -13.505 -26.067 22.485 1.00 91.50 212 ARG A CA 1
ATOM 1637 C C . ARG A 1 212 ? -14.824 -25.340 22.234 1.00 91.50 212 ARG A C 1
ATOM 1639 O O . ARG A 1 212 ? -14.984 -24.194 22.661 1.00 91.50 212 ARG A O 1
ATOM 1646 N N . ILE A 1 213 ? -15.781 -26.001 21.583 1.00 89.94 213 ILE A N 1
ATOM 1647 C CA . ILE A 1 213 ? -17.035 -25.373 21.160 1.00 89.94 213 ILE A CA 1
ATOM 1648 C C . ILE A 1 213 ? -17.828 -24.809 22.344 1.00 89.94 213 ILE A C 1
ATOM 1650 O O . ILE A 1 213 ? -18.340 -23.698 22.253 1.00 89.94 213 ILE A O 1
ATOM 1654 N N . ASP A 1 214 ? -17.818 -25.474 23.503 1.00 90.50 214 ASP A N 1
ATOM 1655 C CA . ASP A 1 214 ? -18.483 -24.985 24.719 1.00 90.50 214 ASP A CA 1
ATOM 1656 C C . ASP A 1 214 ? -17.889 -23.673 25.242 1.00 90.50 214 ASP A C 1
ATOM 1658 O O . ASP A 1 214 ? -18.584 -22.832 25.816 1.00 90.50 214 ASP A O 1
ATOM 1662 N N . PHE A 1 215 ? -16.583 -23.463 25.063 1.00 90.75 215 PHE A N 1
ATOM 1663 C CA . PHE A 1 215 ? -15.952 -22.187 25.387 1.00 90.75 215 PHE A CA 1
ATOM 1664 C C . PHE A 1 215 ? -16.410 -21.093 24.415 1.00 90.75 215 PHE A C 1
ATOM 1666 O O . PHE A 1 215 ? -16.852 -20.033 24.864 1.00 90.75 215 PHE A O 1
ATOM 1673 N N . PHE A 1 216 ? -16.376 -21.361 23.107 1.00 87.94 216 PHE A N 1
ATOM 1674 C CA . PHE A 1 216 ? -16.802 -20.400 22.086 1.00 87.94 216 PHE A CA 1
ATOM 1675 C C . PHE A 1 216 ? -18.291 -20.059 22.190 1.00 87.94 216 PHE A C 1
ATOM 1677 O O . PHE A 1 216 ? -18.647 -18.885 22.157 1.00 87.94 216 PHE A O 1
ATOM 1684 N N . LEU A 1 217 ? -19.163 -21.044 22.413 1.00 89.56 217 LEU A N 1
ATOM 1685 C CA . LEU A 1 217 ? -20.595 -20.831 22.631 1.00 89.56 217 LEU A CA 1
ATOM 1686 C C . LEU A 1 217 ? -20.856 -19.994 23.885 1.00 89.56 217 LEU A C 1
ATOM 1688 O O . LEU A 1 217 ? -21.696 -19.093 23.854 1.00 89.56 217 LEU A O 1
ATOM 1692 N N . ARG A 1 218 ? -20.116 -20.228 24.979 1.00 91.19 218 ARG A N 1
ATOM 1693 C CA . ARG A 1 218 ? -20.194 -19.375 26.177 1.00 91.19 218 ARG A CA 1
ATOM 1694 C C . ARG A 1 218 ? -19.724 -17.951 25.903 1.00 91.19 218 ARG A C 1
ATOM 1696 O O . ARG A 1 218 ? -20.286 -17.029 26.483 1.00 91.19 218 ARG A O 1
ATOM 1703 N N . LEU A 1 219 ? -18.724 -17.756 25.047 1.00 89.38 219 LEU A N 1
ATOM 1704 C CA . LEU A 1 219 ? -18.254 -16.430 24.650 1.00 89.38 219 LEU A CA 1
ATOM 1705 C C . LEU A 1 219 ? -19.301 -15.718 23.779 1.00 89.38 219 LEU A C 1
ATOM 1707 O O . LEU A 1 219 ? -19.769 -14.644 24.139 1.00 89.38 219 LEU A O 1
ATOM 1711 N N . VAL A 1 220 ? -19.752 -16.352 22.697 1.00 90.06 220 VAL A N 1
ATOM 1712 C CA . VAL A 1 220 ? -20.727 -15.796 21.744 1.00 90.06 220 VAL A CA 1
ATOM 1713 C C . VAL A 1 220 ? -22.087 -15.527 22.397 1.00 90.06 220 VAL A C 1
ATOM 1715 O O . VAL A 1 220 ? -22.755 -14.560 22.047 1.00 90.06 220 VAL A O 1
ATOM 1718 N N . ARG A 1 221 ? -22.509 -16.318 23.390 1.00 92.94 221 ARG A N 1
ATOM 1719 C CA . ARG A 1 221 ? -23.785 -16.093 24.095 1.00 92.94 221 ARG A CA 1
ATOM 1720 C C . ARG A 1 221 ? -23.741 -14.909 25.074 1.00 92.94 221 ARG A C 1
ATOM 1722 O O . ARG A 1 221 ? -24.793 -14.425 25.496 1.00 92.94 221 ARG A O 1
ATOM 1729 N N . LYS A 1 222 ? -22.557 -14.413 25.455 1.00 94.56 222 LYS A N 1
ATOM 1730 C CA . LYS A 1 222 ? -22.437 -13.265 26.370 1.00 94.56 222 LYS A CA 1
ATOM 1731 C C . LYS A 1 222 ? -22.857 -11.977 25.663 1.00 94.56 222 LYS A C 1
ATOM 1733 O O . LYS A 1 222 ? -22.082 -11.372 24.930 1.00 94.56 222 LYS A O 1
ATOM 1738 N N . LYS A 1 223 ? -24.061 -11.493 25.987 1.00 92.50 223 LYS A N 1
ATOM 1739 C CA . LYS A 1 223 ? -24.608 -10.213 25.494 1.00 92.50 223 LYS A CA 1
ATOM 1740 C C . LYS A 1 223 ? -23.660 -9.024 25.707 1.00 92.50 223 LYS A C 1
ATOM 1742 O O . LYS A 1 223 ? -23.591 -8.144 24.861 1.00 92.50 223 LYS A O 1
ATOM 1747 N N . ALA A 1 224 ? -22.899 -9.018 26.805 1.00 89.12 224 ALA A N 1
ATOM 1748 C CA . ALA A 1 224 ? -21.939 -7.956 27.111 1.00 89.12 224 ALA A CA 1
ATOM 1749 C C . ALA A 1 224 ? -20.840 -7.804 26.043 1.00 89.12 224 ALA A C 1
ATOM 1751 O O . ALA A 1 224 ? -20.431 -6.686 25.756 1.00 89.12 224 ALA A O 1
ATOM 1752 N N . ILE A 1 225 ? -20.396 -8.903 25.423 1.00 92.06 225 ILE A N 1
ATOM 1753 C CA . ILE A 1 225 ? -19.367 -8.855 24.375 1.00 92.06 225 ILE A CA 1
ATOM 1754 C C . ILE A 1 225 ? -19.923 -8.159 23.139 1.00 92.06 225 ILE A C 1
ATOM 1756 O O . ILE A 1 225 ? -19.307 -7.230 22.632 1.00 92.06 225 ILE A O 1
ATOM 1760 N N . TRP A 1 226 ? -21.126 -8.538 22.709 1.00 92.88 226 TRP A N 1
ATOM 1761 C CA . TRP A 1 226 ? -21.793 -7.894 21.579 1.00 92.88 226 TRP A CA 1
ATOM 1762 C C . TRP A 1 226 ? -22.103 -6.422 21.837 1.00 92.88 226 TRP A C 1
ATOM 1764 O O . TRP A 1 226 ? -21.925 -5.605 20.943 1.00 92.88 226 TRP A O 1
ATOM 1774 N N . MET A 1 227 ? -22.478 -6.060 23.067 1.00 89.31 227 MET A N 1
ATOM 1775 C CA . MET A 1 227 ? -22.633 -4.655 23.457 1.00 89.31 227 MET A CA 1
ATOM 1776 C C . MET A 1 227 ? -21.330 -3.867 23.273 1.00 89.31 227 MET A C 1
ATOM 1778 O O . MET A 1 227 ? -21.358 -2.786 22.693 1.00 89.31 227 MET A O 1
ATOM 1782 N N . VAL A 1 228 ? -20.191 -4.411 23.716 1.00 89.25 228 VAL A N 1
ATOM 1783 C CA . VAL A 1 228 ? -18.876 -3.770 23.543 1.00 89.25 228 VAL A CA 1
ATOM 1784 C C . VAL A 1 228 ? -18.486 -3.692 22.066 1.00 89.25 228 VAL A C 1
ATOM 1786 O O . VAL A 1 228 ? -18.014 -2.649 21.629 1.00 89.25 228 VAL A O 1
ATOM 1789 N N . VAL A 1 229 ? -18.721 -4.749 21.283 1.00 92.88 229 VAL A N 1
ATOM 1790 C CA . VAL A 1 229 ? -18.416 -4.776 19.841 1.00 92.88 229 VAL A CA 1
ATOM 1791 C C . VAL A 1 229 ? -19.241 -3.735 19.082 1.00 92.88 229 VAL A C 1
ATOM 1793 O O . VAL A 1 229 ? -18.673 -2.933 18.343 1.00 92.88 229 VAL A O 1
ATOM 1796 N N . CYS A 1 230 ? -20.560 -3.696 19.289 1.00 92.00 230 CYS A N 1
ATOM 1797 C CA . CYS A 1 230 ? -21.438 -2.727 18.631 1.00 92.00 230 CYS A CA 1
ATOM 1798 C C . CYS A 1 230 ? -21.102 -1.288 19.041 1.00 92.00 230 CYS A C 1
ATOM 1800 O O . CYS A 1 230 ? -21.040 -0.404 18.187 1.00 92.00 230 CYS A O 1
ATOM 1802 N N . LEU A 1 231 ? -20.840 -1.049 20.332 1.00 88.12 231 LEU A N 1
ATOM 1803 C CA . LEU A 1 231 ? -20.438 0.272 20.816 1.00 88.12 231 LEU A CA 1
ATOM 1804 C C . LEU A 1 231 ? -19.066 0.683 20.267 1.00 88.12 231 LEU A C 1
ATOM 1806 O O . LEU A 1 231 ? -18.876 1.843 19.912 1.00 88.12 231 LEU A O 1
ATOM 1810 N N . GLY A 1 232 ? -18.128 -0.260 20.150 1.00 89.38 232 GLY A N 1
ATOM 1811 C CA . GLY A 1 232 ? -16.825 -0.045 19.527 1.00 89.38 232 GLY A CA 1
ATOM 1812 C C . GLY A 1 232 ? -16.961 0.367 18.063 1.00 89.38 232 GLY A C 1
ATOM 1813 O O . GLY A 1 232 ? -16.423 1.396 17.671 1.00 89.38 232 GLY A O 1
ATOM 1814 N N . LEU A 1 233 ? -17.764 -0.362 17.282 1.00 91.00 233 LEU A N 1
ATOM 1815 C CA . LEU A 1 233 ? -18.028 -0.028 15.880 1.00 91.00 233 LEU A CA 1
ATOM 1816 C C . LEU A 1 233 ? -18.665 1.363 15.728 1.00 91.00 233 LEU A C 1
ATOM 1818 O O . LEU A 1 233 ? -18.243 2.155 14.883 1.00 91.00 233 LEU A O 1
ATOM 1822 N N . TYR A 1 234 ? -19.650 1.686 16.569 1.00 88.31 234 TYR A N 1
ATOM 1823 C CA . TYR A 1 234 ? -20.276 3.009 16.600 1.00 88.31 234 TYR A CA 1
ATOM 1824 C C . TYR A 1 234 ? -19.265 4.116 16.939 1.00 88.31 234 TYR A C 1
ATOM 1826 O O . TYR A 1 234 ? -19.212 5.144 16.265 1.00 88.31 234 TYR A O 1
ATOM 1834 N N . THR A 1 235 ? -18.406 3.875 17.931 1.00 86.94 235 THR A N 1
ATOM 1835 C CA . THR A 1 235 ? -17.342 4.803 18.348 1.00 86.94 235 THR A CA 1
ATOM 1836 C C . THR A 1 235 ? -16.375 5.088 17.207 1.00 86.94 235 THR A C 1
ATOM 1838 O O . THR A 1 235 ? -16.120 6.249 16.897 1.00 86.94 235 THR A O 1
ATOM 1841 N N . THR A 1 236 ? -15.874 4.038 16.554 1.00 87.94 236 THR A N 1
ATOM 1842 C CA . THR A 1 236 ? -14.982 4.139 15.394 1.00 87.94 236 THR A CA 1
ATOM 1843 C C . THR A 1 236 ? -15.632 4.905 14.240 1.00 87.94 236 THR A C 1
ATOM 1845 O O . THR A 1 236 ? -14.960 5.634 13.511 1.00 87.94 236 THR A O 1
ATOM 1848 N N . SER A 1 237 ? -16.949 4.769 14.082 1.00 88.31 237 SER A N 1
ATOM 1849 C CA . SER A 1 237 ? -17.695 5.465 13.033 1.00 88.31 237 SER A CA 1
ATOM 1850 C C . SER A 1 237 ? -17.800 6.970 13.304 1.00 88.31 237 SER A C 1
ATOM 1852 O O . SER A 1 237 ? -17.619 7.768 12.387 1.00 88.31 237 SER A O 1
ATOM 1854 N N . ILE A 1 238 ? -18.040 7.376 14.556 1.00 88.81 238 ILE A N 1
ATOM 1855 C CA . ILE A 1 238 ? -18.184 8.794 14.937 1.00 88.81 238 ILE A CA 1
ATOM 1856 C C . ILE A 1 238 ? -16.841 9.508 15.120 1.00 88.81 238 ILE A C 1
ATOM 1858 O O . ILE A 1 238 ? -16.765 10.717 14.920 1.00 88.81 238 ILE A O 1
ATOM 1862 N N . SER A 1 239 ? -15.767 8.791 15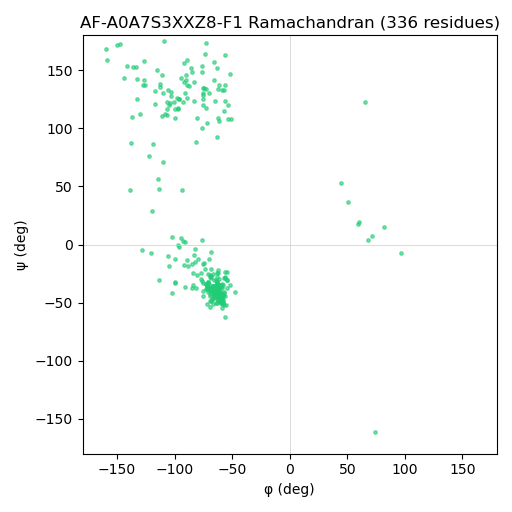.452 1.00 89.06 239 SER A N 1
ATOM 1863 C CA . SER A 1 239 ? -14.437 9.381 15.664 1.00 89.06 239 SER A CA 1
ATOM 1864 C C . SER A 1 239 ? -13.775 9.923 14.387 1.00 89.06 239 SER A C 1
ATOM 1866 O O . SER A 1 239 ? -12.699 10.509 14.456 1.00 89.06 239 SER A O 1
ATOM 1868 N N . GLY A 1 240 ? -14.374 9.714 13.210 1.00 87.69 240 GLY A N 1
ATOM 1869 C CA . GLY A 1 240 ? -13.779 10.091 11.925 1.00 87.69 240 GLY A CA 1
ATOM 1870 C C . GLY A 1 240 ? -12.757 9.079 11.397 1.00 87.69 240 GLY A C 1
ATOM 1871 O O . GLY A 1 240 ? -12.045 9.374 10.445 1.00 87.69 240 GLY A O 1
ATOM 1872 N N . MET A 1 241 ? -12.711 7.854 11.934 1.00 89.06 241 MET A N 1
ATOM 1873 C CA . MET A 1 241 ? -11.715 6.858 11.513 1.00 89.06 241 MET A CA 1
ATOM 1874 C C . MET A 1 241 ? -11.862 6.441 10.040 1.00 89.06 241 MET A C 1
ATOM 1876 O O . MET A 1 241 ? -10.877 6.120 9.385 1.00 89.06 241 MET A O 1
ATOM 1880 N N . ILE A 1 242 ? -13.074 6.499 9.476 1.00 90.00 242 ILE A N 1
ATOM 1881 C CA . ILE A 1 242 ? -13.294 6.277 8.034 1.00 90.00 242 ILE A CA 1
ATOM 1882 C C . ILE A 1 242 ? -12.599 7.366 7.2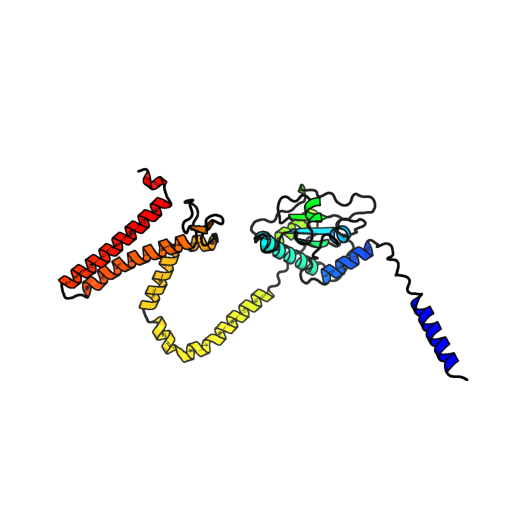02 1.00 90.00 242 ILE A C 1
ATOM 1884 O O . ILE A 1 242 ? -12.047 7.081 6.138 1.00 90.00 242 ILE A O 1
ATOM 1888 N N . TYR A 1 243 ? -12.598 8.616 7.680 1.00 89.38 243 TYR A N 1
ATOM 1889 C CA . TYR A 1 243 ? -11.839 9.685 7.038 1.00 89.38 243 TYR A CA 1
ATOM 1890 C C . TYR A 1 243 ? -10.343 9.358 7.056 1.00 89.38 243 TYR A C 1
ATOM 1892 O O . TYR A 1 243 ? -9.706 9.409 6.001 1.00 89.38 243 TYR A O 1
ATOM 1900 N N . ASP A 1 244 ? -9.829 8.928 8.209 1.00 90.56 244 ASP A N 1
ATOM 1901 C CA . ASP A 1 244 ? -8.417 8.592 8.389 1.00 90.56 244 ASP A CA 1
ATOM 1902 C C . ASP A 1 244 ? -7.980 7.411 7.506 1.00 90.56 244 ASP A C 1
ATOM 1904 O O . ASP A 1 244 ? -6.943 7.493 6.853 1.00 90.56 244 ASP A O 1
ATOM 1908 N N . ILE A 1 245 ? -8.793 6.353 7.396 1.00 88.38 245 ILE A N 1
ATOM 1909 C CA . ILE A 1 245 ? -8.502 5.183 6.543 1.00 88.38 245 ILE A CA 1
ATOM 1910 C C . ILE A 1 245 ? -8.390 5.579 5.066 1.00 88.38 245 ILE A C 1
ATOM 1912 O O . ILE A 1 245 ? -7.503 5.109 4.356 1.00 88.38 245 ILE A O 1
ATOM 1916 N N . ILE A 1 246 ? -9.294 6.438 4.588 1.00 89.75 246 ILE A N 1
ATOM 1917 C CA . ILE A 1 246 ? -9.344 6.804 3.167 1.00 89.75 246 ILE A CA 1
ATOM 1918 C C . ILE A 1 246 ? -8.210 7.775 2.809 1.00 89.75 246 ILE A C 1
ATOM 1920 O O . ILE A 1 246 ? -7.627 7.665 1.733 1.00 89.75 246 ILE A O 1
ATOM 1924 N N . ARG A 1 247 ? -7.903 8.745 3.680 1.00 86.12 247 ARG A N 1
ATOM 1925 C CA . ARG A 1 247 ? -6.976 9.847 3.362 1.00 86.12 247 ARG A CA 1
ATOM 1926 C C . ARG A 1 247 ? -5.568 9.633 3.910 1.00 86.12 247 ARG A C 1
ATOM 1928 O O . ARG A 1 247 ? -4.666 10.351 3.496 1.00 86.12 247 ARG A O 1
ATOM 1935 N N . ASN A 1 248 ? -5.380 8.659 4.802 1.00 87.50 248 ASN A N 1
ATOM 1936 C CA . ASN A 1 248 ? -4.119 8.352 5.480 1.00 87.50 248 ASN A CA 1
ATOM 1937 C C . ASN A 1 248 ? -3.389 9.611 6.003 1.00 87.50 248 ASN A C 1
ATOM 1939 O O . ASN A 1 248 ? -2.220 9.822 5.664 1.00 87.50 248 ASN A O 1
ATOM 1943 N N . PRO A 1 249 ? -4.061 10.483 6.788 1.00 90.25 249 PRO A N 1
ATOM 1944 C CA . PRO A 1 249 ? -3.422 11.672 7.333 1.00 90.25 249 PRO A CA 1
ATOM 1945 C C . PRO A 1 249 ? -2.324 11.291 8.341 1.00 90.25 249 PRO A C 1
ATOM 1947 O O . PRO A 1 249 ? -2.359 10.205 8.928 1.00 90.25 249 PRO A O 1
ATOM 1950 N N . PRO A 1 250 ? -1.345 12.179 8.591 1.00 89.94 250 PRO A N 1
ATOM 1951 C CA . PRO A 1 250 ? -0.347 11.940 9.625 1.00 89.94 250 PRO A CA 1
ATOM 1952 C C . PRO A 1 250 ? -1.008 11.860 11.015 1.00 89.94 250 PRO A C 1
ATOM 1954 O O . PRO A 1 250 ? -2.049 12.482 11.256 1.00 89.94 250 PRO A O 1
ATOM 1957 N N . PRO A 1 251 ? -0.416 11.110 11.961 1.00 89.94 251 PRO A N 1
ATOM 1958 C CA . PRO A 1 251 ? -1.029 10.895 13.266 1.00 89.94 251 PRO A CA 1
ATOM 1959 C C . PRO A 1 251 ? -1.058 12.152 14.140 1.00 89.94 251 PRO A C 1
ATOM 1961 O O . PRO A 1 251 ? -2.013 12.351 14.887 1.00 89.94 251 PRO A O 1
ATOM 1964 N N . TYR A 1 252 ? -0.028 12.989 14.041 1.00 91.44 252 TYR A N 1
ATOM 1965 C CA . TYR A 1 252 ? 0.112 14.282 14.707 1.00 91.44 252 TYR A CA 1
ATOM 1966 C C . TYR A 1 252 ? 1.152 15.119 13.954 1.00 91.44 252 TYR A C 1
ATOM 1968 O O . TYR A 1 252 ? 1.898 14.597 13.121 1.00 91.44 252 TYR A O 1
ATOM 1976 N N . TYR A 1 253 ? 1.233 16.409 14.270 1.00 89.06 253 TYR A N 1
ATOM 1977 C CA . TYR A 1 253 ? 2.279 17.290 13.754 1.00 89.06 253 TYR A CA 1
ATOM 1978 C C . TYR A 1 253 ? 3.309 17.601 14.839 1.00 89.06 253 TYR A C 1
ATOM 1980 O O . TYR A 1 253 ? 2.939 17.966 15.952 1.00 89.06 253 TYR A O 1
ATOM 1988 N N . MET A 1 254 ? 4.597 17.493 14.512 1.00 88.19 254 MET A N 1
ATOM 1989 C CA . MET A 1 254 ? 5.695 17.897 15.390 1.00 88.19 254 MET A CA 1
ATOM 1990 C C . MET A 1 254 ? 6.480 19.027 14.730 1.00 88.19 254 MET A C 1
ATOM 1992 O O . MET A 1 254 ? 7.020 18.875 13.629 1.00 88.19 254 MET A O 1
ATOM 1996 N N . ASN A 1 255 ? 6.554 20.170 15.410 1.00 86.31 255 ASN A N 1
ATOM 1997 C CA . ASN A 1 255 ? 7.377 21.275 14.947 1.00 86.31 255 ASN A CA 1
ATOM 1998 C C . ASN A 1 255 ? 8.856 20.924 15.163 1.00 86.31 255 ASN A C 1
ATOM 2000 O O . ASN A 1 255 ? 9.298 20.749 16.295 1.00 86.31 255 ASN A O 1
ATOM 2004 N N . HIS A 1 256 ? 9.625 20.843 14.078 1.00 81.75 256 HIS A N 1
ATOM 2005 C CA . HIS A 1 256 ? 11.036 20.454 14.121 1.00 81.75 256 HIS A CA 1
ATOM 2006 C C . HIS A 1 256 ? 11.933 21.492 14.812 1.00 81.75 256 HIS A C 1
ATOM 2008 O O . HIS A 1 256 ? 13.014 21.144 15.270 1.00 81.75 256 HIS A O 1
ATOM 2014 N N . GLN A 1 257 ? 11.496 22.752 14.903 1.00 83.75 257 GLN A N 1
ATOM 2015 C CA . GLN A 1 257 ? 12.282 23.833 15.506 1.00 83.75 257 GLN A CA 1
ATOM 2016 C C . GLN A 1 257 ? 12.001 23.999 17.002 1.00 83.75 257 GLN A C 1
ATOM 2018 O O . GLN A 1 257 ? 12.910 24.295 17.769 1.00 83.75 257 GLN A O 1
ATOM 2023 N N . THR A 1 258 ? 10.748 23.812 17.425 1.00 84.50 258 THR A N 1
ATOM 2024 C CA . THR A 1 258 ? 10.330 24.023 18.823 1.00 84.50 258 THR A CA 1
ATOM 2025 C C . THR A 1 258 ? 10.086 22.726 19.592 1.00 84.50 258 THR A C 1
ATOM 2027 O O . THR A 1 258 ? 9.874 22.769 20.799 1.00 84.50 258 THR A O 1
ATOM 2030 N N . GLY A 1 259 ? 10.060 21.574 18.914 1.00 86.94 259 GLY A N 1
ATOM 2031 C CA . GLY A 1 259 ? 9.734 20.275 19.512 1.00 86.94 259 GLY A CA 1
ATOM 2032 C C . GLY A 1 259 ? 8.277 20.133 19.968 1.00 86.94 259 GLY A C 1
ATOM 2033 O O . GLY A 1 259 ? 7.917 19.115 20.552 1.00 86.94 259 GLY A O 1
ATOM 2034 N N . GLN A 1 260 ? 7.424 21.131 19.716 1.00 87.31 260 GLN A N 1
ATOM 2035 C CA . GLN A 1 260 ? 6.029 21.115 20.152 1.00 87.31 260 GLN A CA 1
ATOM 2036 C C . GLN A 1 260 ? 5.190 20.165 19.291 1.00 87.31 260 GLN A C 1
ATOM 2038 O O . GLN A 1 260 ? 5.273 20.184 18.058 1.00 87.31 260 GLN A O 1
ATOM 2043 N N . ILE A 1 261 ? 4.367 19.351 19.956 1.00 88.00 261 ILE A N 1
ATOM 2044 C CA . ILE A 1 261 ? 3.464 18.382 19.331 1.00 88.00 261 ILE A CA 1
ATOM 2045 C C . ILE A 1 261 ? 2.053 18.971 19.295 1.00 88.00 261 ILE A C 1
ATOM 2047 O O . ILE A 1 261 ? 1.477 19.288 20.333 1.00 88.00 261 ILE A O 1
ATOM 2051 N N . ASN A 1 262 ? 1.485 19.070 18.095 1.00 88.75 262 ASN A N 1
ATOM 2052 C CA . ASN A 1 262 ? 0.114 19.505 17.870 1.00 88.75 262 ASN A CA 1
ATOM 2053 C C . ASN A 1 262 ? -0.751 18.300 17.490 1.00 88.75 262 ASN A C 1
ATOM 2055 O O . ASN A 1 262 ? -0.556 17.684 16.439 1.00 88.75 262 ASN A O 1
ATOM 2059 N N . PHE A 1 263 ? -1.727 17.989 18.343 1.00 89.69 263 PHE A N 1
ATOM 2060 C CA . PHE A 1 263 ? -2.671 16.886 18.136 1.00 89.69 263 PHE A CA 1
ATOM 2061 C C . PHE A 1 263 ? -3.878 17.258 17.270 1.00 89.69 263 PHE A C 1
ATOM 2063 O O . PHE A 1 263 ? -4.543 16.363 16.764 1.00 89.69 263 PHE A O 1
ATOM 2070 N N . PHE A 1 264 ? -4.148 18.553 17.080 1.00 90.31 264 PHE A N 1
ATOM 2071 C CA . PHE A 1 264 ? -5.273 19.062 16.291 1.00 90.31 264 PHE A CA 1
ATOM 2072 C C . PHE A 1 264 ? -4.773 19.762 15.035 1.00 90.31 264 PHE A C 1
ATOM 2074 O O . PHE A 1 264 ? -3.835 20.564 15.095 1.00 90.31 264 PHE A O 1
ATOM 2081 N N . HIS A 1 265 ? -5.413 19.475 13.902 1.00 88.81 265 HIS A N 1
ATOM 2082 C CA . HIS A 1 265 ? -5.060 20.128 12.649 1.00 88.81 265 HIS A CA 1
ATOM 2083 C C . HIS A 1 265 ? -5.598 21.576 12.625 1.00 88.81 265 HIS A C 1
ATOM 2085 O O . HIS A 1 265 ? -6.758 21.797 12.977 1.00 88.81 265 HIS A O 1
ATOM 2091 N N . PRO A 1 266 ? -4.806 22.584 12.203 1.00 85.06 266 PRO A N 1
ATOM 2092 C CA . PRO A 1 266 ? -5.231 23.989 12.229 1.00 85.06 266 PRO A CA 1
ATOM 2093 C C . PRO A 1 266 ? -6.331 24.329 11.211 1.00 85.06 266 PRO A C 1
ATOM 2095 O O . PRO A 1 266 ? -7.083 25.278 11.417 1.00 85.06 266 PRO A O 1
ATOM 2098 N N . GLN A 1 267 ? -6.423 23.585 10.105 1.00 85.44 267 GLN A N 1
ATOM 2099 C CA . GLN A 1 267 ? -7.490 23.746 9.109 1.00 85.44 267 GLN A CA 1
ATOM 2100 C C . GLN A 1 267 ? -8.699 22.870 9.443 1.00 85.44 267 GLN A C 1
ATOM 2102 O O . GLN A 1 267 ? -8.535 21.685 9.726 1.00 85.44 267 GLN A O 1
ATOM 2107 N N . SER A 1 268 ? -9.907 23.420 9.298 1.00 83.19 268 SER A N 1
ATOM 2108 C CA . SER A 1 268 ? -11.168 22.723 9.591 1.00 83.19 268 SER A CA 1
ATOM 2109 C C . SER A 1 268 ? -11.483 21.568 8.628 1.00 83.19 268 SER A C 1
ATOM 2111 O O . SER A 1 268 ? -12.134 20.612 9.034 1.00 83.19 268 SER A O 1
ATOM 2113 N N . ASN A 1 269 ? -10.988 21.621 7.384 1.00 84.56 269 ASN A N 1
ATOM 2114 C CA . ASN A 1 269 ? -11.230 20.598 6.353 1.00 84.56 269 ASN A CA 1
ATOM 2115 C C . ASN A 1 269 ? -10.302 19.378 6.452 1.00 84.56 269 ASN A C 1
ATOM 2117 O O . ASN A 1 269 ? -10.429 18.450 5.657 1.00 84.56 269 ASN A O 1
ATOM 2121 N N . GLN A 1 270 ? -9.345 19.389 7.381 1.00 87.31 270 GLN A N 1
ATOM 2122 C CA . GLN A 1 270 ? -8.394 18.301 7.580 1.00 87.31 270 GLN A CA 1
ATOM 2123 C C . GLN A 1 270 ? -8.403 17.852 9.043 1.00 87.31 270 GLN A C 1
ATOM 2125 O O . GLN A 1 270 ? -8.834 18.572 9.948 1.00 87.31 270 GLN A O 1
ATOM 2130 N N . GLN A 1 271 ? -7.956 16.624 9.271 1.00 90.06 271 GLN A N 1
ATOM 2131 C CA . GLN A 1 271 ? -7.972 15.968 10.571 1.00 90.06 271 GLN A CA 1
ATOM 2132 C C . GLN A 1 271 ? -6.717 15.106 10.709 1.00 90.06 271 GLN A C 1
ATOM 2134 O O . GLN A 1 271 ? -6.265 14.512 9.730 1.00 90.06 271 GLN A O 1
ATOM 2139 N N . PHE A 1 272 ? -6.163 15.064 11.921 1.00 93.00 272 PHE A N 1
ATOM 2140 C CA . PHE A 1 272 ? -5.130 14.102 12.302 1.00 93.00 272 PHE A CA 1
ATOM 2141 C C . PHE A 1 272 ? -5.751 12.850 12.926 1.00 93.00 272 PHE A C 1
ATOM 2143 O O . PHE A 1 272 ? -6.822 12.913 13.530 1.00 93.00 272 PHE A O 1
ATOM 2150 N N . VAL A 1 273 ? -5.033 11.727 12.877 1.00 92.62 273 VAL A N 1
ATOM 2151 C CA . VAL A 1 273 ? -5.520 10.472 13.479 1.00 92.62 273 VAL A CA 1
ATOM 2152 C C . VAL A 1 273 ? -5.706 10.614 14.997 1.00 92.62 273 VAL A C 1
ATOM 2154 O O . VAL A 1 273 ? -6.705 10.160 15.555 1.00 92.62 273 VAL A O 1
ATOM 2157 N N . ALA A 1 274 ? -4.773 11.287 15.684 1.00 92.44 274 ALA A N 1
ATOM 2158 C CA . ALA A 1 274 ? -4.876 11.513 17.127 1.00 92.44 274 ALA A CA 1
ATOM 2159 C C . ALA A 1 274 ? -6.108 12.352 17.500 1.00 92.44 274 ALA A C 1
ATOM 2161 O O . ALA A 1 274 ? -6.773 12.058 18.492 1.00 92.44 274 ALA A O 1
ATOM 2162 N N . GLU A 1 275 ? -6.441 13.358 16.689 1.00 92.38 275 GLU A N 1
ATOM 2163 C CA . GLU A 1 275 ? -7.625 14.193 16.883 1.00 92.38 275 GLU A CA 1
ATOM 2164 C C . GLU A 1 275 ? -8.911 13.355 16.883 1.00 92.38 275 GLU A C 1
ATOM 2166 O O . GLU A 1 275 ? -9.735 13.490 17.791 1.00 92.38 275 GLU A O 1
ATOM 2171 N N . GLY A 1 276 ? -9.049 12.450 15.908 1.00 91.50 276 GLY A N 1
ATOM 2172 C CA . GLY A 1 276 ? -10.203 11.559 15.808 1.00 91.50 276 GLY A CA 1
ATOM 2173 C C . GLY A 1 276 ? -10.371 10.685 17.047 1.00 91.50 276 GLY A C 1
ATOM 2174 O O . GLY A 1 276 ? -11.452 10.634 17.637 1.00 91.50 276 GLY A O 1
ATOM 2175 N N . PHE A 1 277 ? -9.286 10.059 17.512 1.00 91.25 277 PHE A N 1
ATOM 2176 C CA . PHE A 1 277 ? -9.316 9.249 18.731 1.00 91.25 277 PHE A CA 1
ATOM 2177 C C . PHE A 1 277 ? -9.668 10.064 19.979 1.00 91.25 277 PHE A C 1
ATOM 2179 O O . PHE A 1 277 ? -10.506 9.617 20.761 1.00 91.25 277 PHE A O 1
ATOM 2186 N N . ILE A 1 278 ? -9.091 11.257 20.160 1.00 92.50 278 ILE A N 1
ATOM 2187 C CA . ILE A 1 278 ? -9.380 12.119 21.319 1.00 92.50 278 ILE A CA 1
ATOM 2188 C C . ILE A 1 278 ? -10.873 12.460 21.368 1.00 92.50 278 ILE A C 1
ATOM 2190 O O . ILE A 1 278 ? -11.525 12.238 22.390 1.00 92.50 278 ILE A O 1
ATOM 2194 N N . ILE A 1 279 ? -11.441 12.945 20.260 1.00 92.12 279 ILE A N 1
ATOM 2195 C CA . ILE A 1 279 ? -12.866 13.300 20.192 1.00 92.12 279 ILE A CA 1
ATOM 2196 C C . ILE A 1 279 ? -13.755 12.056 20.329 1.00 92.12 279 ILE A C 1
ATOM 2198 O O . ILE A 1 279 ? -14.779 12.101 21.015 1.00 92.12 279 ILE A O 1
ATOM 2202 N N . GLY A 1 280 ? -13.356 10.925 19.744 1.00 91.69 280 GLY A N 1
ATOM 2203 C CA . GLY A 1 280 ? -14.042 9.643 19.905 1.00 91.69 280 GLY A CA 1
ATOM 2204 C C . GLY A 1 280 ? -14.138 9.208 21.370 1.00 91.69 280 GLY A C 1
ATOM 2205 O O . GLY A 1 280 ? -15.234 8.933 21.861 1.00 91.69 280 GLY A O 1
ATOM 2206 N N . PHE A 1 281 ? -13.018 9.214 22.101 1.00 91.50 281 PHE A N 1
ATOM 2207 C CA . PHE A 1 281 ? -12.988 8.843 23.518 1.00 91.50 281 PHE A CA 1
ATOM 2208 C C . PHE A 1 281 ? -13.774 9.810 24.404 1.00 91.50 281 PHE A C 1
ATOM 2210 O O . PHE A 1 281 ? -14.465 9.353 25.314 1.00 91.50 281 PHE A O 1
ATOM 2217 N N . LEU A 1 282 ? -13.723 11.119 24.137 1.00 93.56 282 LEU A N 1
ATOM 2218 C CA . LEU A 1 282 ? -14.517 12.101 24.882 1.00 93.56 282 LEU A CA 1
ATOM 2219 C C . LEU A 1 282 ? -16.025 11.852 24.716 1.00 93.56 282 LEU A C 1
ATOM 2221 O O . LEU A 1 282 ? -16.756 11.845 25.708 1.00 93.56 282 LEU A O 1
ATOM 2225 N N . ASN A 1 283 ? -16.487 11.579 23.490 1.00 92.31 283 ASN A N 1
ATOM 2226 C CA . ASN A 1 283 ? -17.894 11.265 23.217 1.00 92.31 283 ASN A CA 1
ATOM 2227 C C . ASN A 1 283 ? -18.34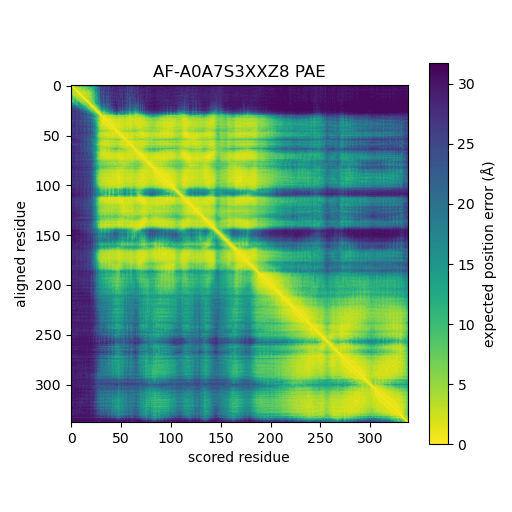4 9.965 23.898 1.00 92.31 283 ASN A C 1
ATOM 2229 O O . ASN A 1 283 ? -19.411 9.918 24.511 1.00 92.31 283 ASN A O 1
ATOM 2233 N N . VAL A 1 284 ? -17.522 8.914 23.838 1.00 91.81 284 VAL A N 1
ATOM 2234 C CA . VAL A 1 284 ? -17.814 7.646 24.526 1.00 91.81 284 VAL A CA 1
ATOM 2235 C C . VAL A 1 284 ? -17.814 7.818 26.036 1.00 91.81 284 VAL A C 1
ATOM 2237 O O . VAL A 1 284 ? -18.709 7.306 26.702 1.00 91.81 284 VAL A O 1
ATOM 2240 N N . GLY A 1 285 ? -16.854 8.563 26.586 1.00 92.62 285 GLY A N 1
ATOM 2241 C CA . GLY A 1 285 ? -16.801 8.879 28.011 1.00 92.62 285 GLY A CA 1
ATOM 2242 C C . GLY A 1 285 ? -18.066 9.600 28.479 1.00 92.62 285 GLY A C 1
ATOM 2243 O O . GLY A 1 285 ? -18.654 9.212 29.489 1.00 92.62 285 GLY A O 1
ATOM 2244 N N . ALA A 1 286 ? -18.540 10.582 27.707 1.00 93.81 286 ALA A N 1
ATOM 2245 C CA . ALA A 1 286 ? -19.785 11.289 27.993 1.00 93.81 286 ALA A CA 1
ATOM 2246 C C . ALA A 1 286 ? -21.002 10.346 27.936 1.00 93.81 286 ALA A C 1
ATOM 2248 O O . ALA A 1 286 ? -21.834 10.348 28.846 1.00 93.81 286 ALA A O 1
ATOM 2249 N N . ALA A 1 287 ? -21.082 9.478 26.922 1.00 91.62 287 ALA A N 1
ATOM 2250 C CA . ALA A 1 287 ? -22.148 8.482 26.816 1.00 91.62 287 ALA A CA 1
ATOM 2251 C C . ALA A 1 287 ? -22.135 7.488 27.993 1.00 91.62 287 ALA A C 1
ATOM 2253 O O . ALA A 1 287 ? -23.183 7.201 28.571 1.00 91.62 287 ALA A O 1
ATOM 2254 N N . ILE A 1 288 ? -20.958 6.995 28.394 1.00 91.38 288 ILE A N 1
ATOM 2255 C CA . ILE A 1 288 ? -20.801 6.092 29.541 1.00 91.38 288 ILE A CA 1
ATOM 2256 C C . ILE A 1 288 ? -21.235 6.783 30.836 1.00 91.38 288 ILE A C 1
ATOM 2258 O O . ILE A 1 288 ? -21.952 6.165 31.621 1.00 91.38 288 ILE A O 1
ATOM 2262 N N . ALA A 1 289 ? -20.870 8.050 31.054 1.00 93.50 289 ALA A N 1
ATOM 2263 C CA . ALA A 1 289 ? -21.303 8.807 32.230 1.00 93.50 289 ALA A CA 1
ATOM 2264 C C . ALA A 1 289 ? -22.840 8.878 32.324 1.00 93.50 289 ALA A C 1
ATOM 2266 O O . ALA A 1 289 ? -23.406 8.614 33.387 1.00 93.50 289 ALA A O 1
ATOM 2267 N N . LEU A 1 290 ? -23.521 9.131 31.200 1.00 91.69 290 LEU A N 1
ATOM 2268 C CA . LEU A 1 290 ? -24.985 9.147 31.126 1.00 91.69 290 LEU A CA 1
ATOM 2269 C C . LEU A 1 290 ? -25.599 7.754 31.366 1.00 91.69 290 LEU A C 1
ATOM 2271 O O . LEU A 1 290 ? -26.557 7.610 32.128 1.00 91.69 290 LEU A O 1
ATOM 2275 N N . ILE A 1 291 ? -25.041 6.707 30.751 1.00 91.00 291 ILE A N 1
ATOM 2276 C CA . ILE A 1 291 ? -25.517 5.325 30.918 1.00 91.00 291 ILE A CA 1
ATOM 2277 C C . ILE A 1 291 ? -25.351 4.872 32.374 1.00 91.00 291 ILE A C 1
ATOM 2279 O O . ILE A 1 291 ? -26.273 4.284 32.945 1.00 91.00 291 ILE A O 1
ATOM 2283 N N . LEU A 1 292 ? -24.205 5.152 33.000 1.00 90.62 292 LEU A N 1
ATOM 2284 C CA . LEU A 1 292 ? -23.952 4.839 34.408 1.00 90.62 292 LEU A CA 1
ATOM 2285 C C . LEU A 1 292 ? -24.919 5.583 35.324 1.00 90.62 292 LEU A C 1
ATOM 2287 O O . LEU A 1 292 ? -25.470 4.969 36.237 1.00 90.62 292 LEU A O 1
ATOM 2291 N N . MET A 1 293 ? -25.187 6.858 35.039 1.00 90.44 293 MET A N 1
ATOM 2292 C CA . MET A 1 293 ? -26.171 7.647 35.775 1.00 90.44 293 MET A CA 1
ATOM 2293 C C . MET A 1 293 ? -27.545 6.960 35.771 1.00 90.44 293 MET A C 1
ATOM 2295 O O . MET A 1 293 ? -28.101 6.700 36.834 1.00 90.44 293 MET A O 1
ATOM 2299 N N . VAL A 1 294 ? -28.068 6.583 34.598 1.00 90.00 294 VAL A N 1
ATOM 2300 C CA . VAL A 1 294 ? -29.408 5.972 34.467 1.00 90.00 294 VAL A CA 1
ATOM 2301 C C . VAL A 1 294 ? -29.469 4.556 35.049 1.00 90.00 294 VAL A C 1
ATOM 2303 O O . VAL A 1 294 ? -30.459 4.171 35.676 1.00 90.00 294 VAL A O 1
ATOM 2306 N N . THR A 1 295 ? -28.428 3.752 34.838 1.00 88.44 295 THR A N 1
ATOM 2307 C CA . THR A 1 295 ? -28.419 2.341 35.255 1.00 88.44 295 THR A CA 1
ATOM 2308 C C . THR A 1 295 ? -28.214 2.180 36.756 1.00 88.44 295 THR A C 1
ATOM 2310 O O . THR A 1 295 ? -28.942 1.419 37.395 1.00 88.44 295 THR A O 1
ATOM 2313 N N . GLN A 1 296 ? -27.274 2.920 37.346 1.00 83.25 296 GLN A N 1
ATOM 2314 C CA . GLN A 1 296 ? -26.961 2.802 38.771 1.00 83.25 296 GLN A CA 1
ATOM 2315 C C . GLN A 1 296 ? -27.998 3.499 39.654 1.00 83.25 296 GLN A C 1
ATOM 2317 O O . GLN A 1 296 ? -28.222 3.066 40.785 1.00 83.25 296 GLN A O 1
ATOM 2322 N N . MET A 1 297 ? -28.723 4.492 39.122 1.00 81.50 297 MET A N 1
ATOM 2323 C CA . MET A 1 297 ? -29.869 5.106 39.803 1.00 81.50 297 MET A CA 1
ATOM 2324 C C . MET A 1 297 ? -30.919 4.072 40.240 1.00 81.50 297 MET A C 1
ATOM 2326 O O . MET A 1 297 ? -31.588 4.268 41.255 1.00 81.50 297 MET A O 1
ATOM 2330 N N . LYS A 1 298 ? -31.059 2.967 39.496 1.00 80.62 298 LYS A N 1
ATOM 2331 C CA . LYS A 1 298 ? -31.988 1.871 39.813 1.00 80.62 298 LYS A CA 1
ATOM 2332 C C . LYS A 1 298 ? -31.437 0.881 40.846 1.00 80.62 298 LYS A C 1
ATOM 2334 O O . LYS A 1 298 ? -32.198 0.071 41.362 1.00 80.62 298 LYS A O 1
ATOM 2339 N N . ARG A 1 299 ? -30.128 0.907 41.120 1.00 83.44 299 ARG A N 1
ATOM 2340 C CA . ARG A 1 299 ? -29.430 -0.095 41.939 1.00 83.44 299 ARG A CA 1
ATOM 2341 C C . ARG A 1 299 ? -29.194 0.358 43.380 1.00 83.44 299 ARG A C 1
ATOM 2343 O O . ARG A 1 299 ? -29.217 -0.478 44.280 1.00 83.44 299 ARG A O 1
ATOM 2350 N N . PHE A 1 300 ? -28.971 1.652 43.604 1.00 84.62 300 PHE A N 1
ATOM 2351 C CA . PHE A 1 300 ? -28.784 2.201 44.949 1.00 84.62 300 PHE A CA 1
ATOM 2352 C C . PHE A 1 300 ? -30.114 2.294 45.708 1.00 84.62 300 PHE A C 1
ATOM 2354 O O . PHE A 1 300 ? -31.064 2.908 45.223 1.00 84.62 300 PHE A O 1
ATOM 2361 N N . LYS A 1 301 ? -30.164 1.687 46.903 1.00 82.62 301 LYS A N 1
ATOM 2362 C CA . LYS A 1 301 ? -31.320 1.747 47.814 1.00 82.62 301 LYS A CA 1
ATOM 2363 C C . LYS A 1 301 ? -31.299 3.000 48.691 1.00 82.62 301 LYS A C 1
ATOM 2365 O O . LYS A 1 301 ? -32.349 3.593 48.911 1.00 82.62 301 LYS A O 1
ATOM 2370 N N . ASP A 1 302 ? -30.114 3.426 49.130 1.00 90.38 302 ASP A N 1
ATOM 2371 C CA . ASP A 1 302 ? -29.971 4.613 49.974 1.00 90.38 302 ASP A CA 1
ATOM 2372 C C . ASP A 1 302 ? -30.133 5.905 49.158 1.00 90.38 302 ASP A C 1
ATOM 2374 O O . ASP A 1 302 ? -29.426 6.095 48.158 1.00 90.38 302 ASP A O 1
ATOM 2378 N N . PRO A 1 303 ? -31.003 6.836 49.591 1.00 86.94 303 PRO A N 1
ATOM 2379 C CA . PRO A 1 303 ? -31.269 8.072 48.858 1.00 86.94 303 PRO A CA 1
ATOM 2380 C C . PRO A 1 303 ? -30.045 8.996 48.794 1.00 86.94 303 PRO A C 1
ATOM 2382 O O . PRO A 1 303 ? -29.802 9.614 47.756 1.00 86.94 303 PRO A O 1
ATOM 2385 N N . GLN A 1 304 ? -29.232 9.038 49.856 1.00 87.62 304 GLN A N 1
ATOM 2386 C CA . GLN A 1 304 ? -28.037 9.884 49.915 1.00 87.62 304 GLN A CA 1
ATOM 2387 C C . GLN A 1 304 ? -26.969 9.425 48.911 1.00 87.62 304 GLN A C 1
ATOM 2389 O O . GLN A 1 304 ? -26.520 10.207 48.077 1.00 87.62 304 GLN A O 1
ATOM 2394 N N . ASN A 1 305 ? -26.622 8.134 48.925 1.00 87.56 305 ASN A N 1
ATOM 2395 C CA . ASN A 1 305 ? -25.625 7.559 48.014 1.00 87.56 305 ASN A CA 1
ATOM 2396 C C . ASN A 1 305 ? -26.065 7.663 46.547 1.00 87.56 305 ASN A C 1
ATOM 2398 O O . ASN A 1 305 ? -25.249 7.931 45.664 1.00 87.56 305 ASN A O 1
ATOM 2402 N N . LYS A 1 306 ? -27.370 7.510 46.292 1.00 89.00 306 LYS A N 1
ATOM 2403 C CA . LYS A 1 306 ? -27.968 7.686 44.968 1.00 89.00 306 LYS A CA 1
ATOM 2404 C C . LYS A 1 306 ? -27.800 9.116 44.447 1.00 89.00 306 LYS A C 1
ATOM 2406 O O . LYS A 1 306 ? -27.376 9.287 43.307 1.00 89.00 306 LYS A O 1
ATOM 2411 N N . SER A 1 307 ? -28.116 10.121 45.268 1.00 87.88 307 SER A N 1
ATOM 2412 C CA . SER A 1 307 ? -27.987 11.535 44.892 1.00 87.88 307 SER A CA 1
ATOM 2413 C C . SER A 1 307 ? -26.530 11.906 44.602 1.00 87.88 307 SER A C 1
ATOM 2415 O O . SER A 1 307 ? -26.229 12.462 43.546 1.00 87.88 307 SER A O 1
ATOM 2417 N N . THR A 1 308 ? -25.606 11.495 45.476 1.00 90.81 308 THR A N 1
ATOM 2418 C CA . THR A 1 308 ? -24.171 11.761 45.308 1.00 90.81 308 THR A CA 1
ATOM 2419 C C . THR A 1 308 ? -23.618 11.131 44.030 1.00 90.81 308 THR A C 1
ATOM 2421 O O . THR A 1 308 ? -22.930 11.801 43.262 1.00 90.81 308 THR A O 1
ATOM 2424 N N . PHE A 1 309 ? -23.943 9.863 43.752 1.00 91.88 309 PHE A N 1
ATOM 2425 C CA . PHE A 1 309 ? -23.462 9.180 42.549 1.00 91.88 309 PHE A CA 1
ATOM 2426 C C . PHE A 1 309 ? -23.982 9.838 41.263 1.00 91.88 309 PHE A C 1
ATOM 2428 O O . PHE A 1 309 ? -23.213 10.082 40.334 1.00 91.88 309 PHE A O 1
ATOM 2435 N N . VAL A 1 310 ? -25.277 10.168 41.218 1.00 91.31 310 VAL A N 1
ATOM 2436 C CA . VAL A 1 310 ? -25.882 10.867 40.075 1.00 91.31 310 VAL A CA 1
ATOM 2437 C C . VAL A 1 310 ? -25.246 12.244 39.882 1.00 91.31 310 VAL A C 1
ATOM 2439 O O . VAL A 1 310 ? -24.908 12.591 38.752 1.00 91.31 310 VAL A O 1
ATOM 2442 N N . GLY A 1 311 ? -25.012 12.990 40.967 1.00 93.06 311 GLY A N 1
ATOM 2443 C CA . GLY A 1 311 ? -24.333 14.285 40.925 1.00 93.06 311 GLY A CA 1
ATOM 2444 C C . GLY A 1 311 ? -22.924 14.198 40.335 1.00 93.06 311 GLY A C 1
ATOM 2445 O O . GLY A 1 311 ? -22.571 15.003 39.475 1.00 93.06 311 GLY A O 1
ATOM 2446 N N . ILE A 1 312 ? -22.146 13.180 40.720 1.00 94.31 312 ILE A N 1
ATOM 2447 C CA . ILE A 1 312 ? -20.803 12.940 40.168 1.00 94.31 312 ILE A CA 1
ATOM 2448 C C . ILE A 1 312 ? -20.877 12.607 38.674 1.00 94.31 312 ILE A C 1
ATOM 2450 O O . ILE A 1 312 ? -20.171 13.223 37.877 1.00 94.31 312 ILE A O 1
ATOM 2454 N N . CYS A 1 313 ? -21.732 11.663 38.265 1.00 94.56 313 CYS A N 1
ATOM 2455 C CA . CYS A 1 313 ? -21.863 11.299 36.850 1.00 94.56 313 CYS A CA 1
ATOM 2456 C C . CYS A 1 313 ? -22.324 12.480 35.988 1.00 94.56 313 CYS A C 1
ATOM 2458 O O . CYS A 1 313 ? -21.813 12.665 34.884 1.00 94.56 313 CYS A O 1
ATOM 2460 N N . TYR A 1 314 ? -23.247 13.297 36.500 1.00 94.50 314 TYR A N 1
ATOM 2461 C CA . TYR A 1 314 ? -23.698 14.509 35.828 1.00 94.50 314 TYR A CA 1
ATOM 2462 C C . TYR A 1 314 ? -22.569 15.540 35.696 1.00 94.50 314 TYR A C 1
ATOM 2464 O O . TYR A 1 314 ? -22.345 16.062 34.606 1.00 94.50 314 TYR A O 1
ATOM 2472 N N . ALA A 1 315 ? -21.799 15.783 36.761 1.00 96.12 315 ALA A N 1
ATOM 2473 C CA . ALA A 1 315 ? -20.650 16.685 36.712 1.00 96.12 315 ALA A CA 1
ATOM 2474 C C . ALA A 1 315 ? -19.602 16.222 35.684 1.00 96.12 315 ALA A C 1
ATOM 2476 O O . ALA A 1 315 ? -19.147 17.019 34.866 1.00 96.12 315 ALA A O 1
ATOM 2477 N N . VAL A 1 316 ? -19.273 14.924 35.664 1.00 96.44 316 VAL A N 1
ATOM 2478 C CA . VAL A 1 316 ? -18.358 14.337 34.669 1.00 96.44 316 VAL A CA 1
ATOM 2479 C C . VAL A 1 316 ? -18.894 14.529 33.249 1.00 96.44 316 VAL A C 1
ATOM 2481 O O . VAL A 1 316 ? -18.146 14.950 32.369 1.00 96.44 316 VAL A O 1
ATOM 2484 N N . PHE A 1 317 ? -20.185 14.273 33.021 1.00 96.50 317 PHE A N 1
ATOM 2485 C CA . PHE A 1 317 ? -20.819 14.490 31.720 1.00 96.50 317 PHE A CA 1
ATOM 2486 C C . PHE A 1 317 ? -20.691 15.949 31.255 1.00 96.50 317 PHE A C 1
ATOM 2488 O O . PHE A 1 317 ? -20.271 16.195 30.125 1.00 96.50 317 PHE A O 1
ATOM 2495 N N . VAL A 1 318 ? -20.986 16.914 32.132 1.00 96.38 318 VAL A N 1
ATOM 2496 C CA . VAL A 1 318 ? -20.890 18.348 31.819 1.00 96.38 318 VAL A CA 1
ATOM 2497 C C . VAL A 1 318 ? -19.448 18.761 31.511 1.00 96.38 318 VAL A C 1
ATOM 2499 O O . VAL A 1 318 ? -19.222 19.474 30.536 1.00 96.38 318 VAL A O 1
ATOM 2502 N N . ILE A 1 319 ? -18.462 18.283 32.278 1.00 97.06 319 ILE A N 1
ATOM 2503 C CA . ILE A 1 319 ? -17.036 18.575 32.042 1.00 97.06 319 ILE A CA 1
ATOM 2504 C C . ILE A 1 319 ? -16.581 18.036 30.680 1.00 97.06 319 ILE A C 1
ATOM 2506 O O . ILE A 1 319 ? -15.904 18.742 29.924 1.00 97.06 319 ILE A O 1
ATOM 2510 N N . LEU A 1 320 ? -16.962 16.803 30.336 1.00 96.62 320 LEU A N 1
ATOM 2511 C CA . LEU A 1 320 ? -16.615 16.205 29.045 1.00 96.62 320 LEU A CA 1
ATOM 2512 C C . LEU A 1 320 ? -17.281 16.954 27.888 1.00 96.62 320 LEU A C 1
ATOM 2514 O O . LEU A 1 320 ? -16.609 17.281 26.910 1.00 96.62 320 LEU A O 1
ATOM 2518 N N . LEU A 1 321 ? -18.565 17.299 28.020 1.00 94.81 321 LEU A N 1
ATOM 2519 C CA . LEU A 1 321 ? -19.293 18.066 27.011 1.00 94.81 321 LEU A CA 1
ATOM 2520 C C . LEU A 1 321 ? -18.676 19.456 26.807 1.00 94.81 321 LEU A C 1
ATOM 2522 O O . LEU A 1 321 ? -18.456 19.880 25.672 1.00 94.81 321 LEU A O 1
ATOM 2526 N N . TYR A 1 322 ? -18.331 20.142 27.898 1.00 95.31 322 TYR A N 1
ATOM 2527 C CA . TYR A 1 322 ? -17.630 21.422 27.851 1.00 95.31 322 TYR A CA 1
ATOM 2528 C C . TYR A 1 322 ? -16.281 21.302 27.131 1.00 95.31 322 TYR A C 1
ATOM 2530 O O . TYR A 1 322 ? -15.955 22.131 26.282 1.00 95.31 322 TYR A O 1
ATOM 2538 N N . THR A 1 323 ? -15.521 20.241 27.411 1.00 95.50 323 THR A N 1
ATOM 2539 C CA . THR A 1 323 ? -14.234 19.975 26.753 1.00 95.50 323 THR A CA 1
ATOM 2540 C C . THR A 1 323 ? -14.407 19.754 25.249 1.00 95.50 323 THR A C 1
ATOM 2542 O O . THR A 1 323 ? -13.670 20.343 24.460 1.00 95.50 323 THR A O 1
ATOM 2545 N N . ILE A 1 324 ? -15.415 18.978 24.832 1.00 93.88 324 ILE A N 1
ATOM 2546 C CA . ILE A 1 324 ? -15.740 18.758 23.413 1.00 93.88 324 ILE A CA 1
ATOM 2547 C C . ILE A 1 324 ? -16.071 20.087 22.723 1.00 93.88 324 ILE A C 1
ATOM 2549 O O . ILE A 1 324 ? -15.515 20.386 21.667 1.00 93.88 324 ILE A O 1
ATOM 2553 N N . ILE A 1 325 ? -16.932 20.911 23.330 1.00 91.94 325 ILE A N 1
ATOM 2554 C CA . ILE A 1 325 ? -17.315 22.219 22.778 1.00 91.94 325 ILE A CA 1
ATOM 2555 C C . ILE A 1 325 ? -16.103 23.156 22.699 1.00 91.94 325 ILE A C 1
ATOM 2557 O O . ILE A 1 325 ? -15.932 23.859 21.703 1.00 91.94 325 ILE A O 1
ATOM 2561 N N . SER A 1 326 ? -15.241 23.159 23.717 1.00 92.12 326 SER A N 1
ATOM 2562 C CA . SER A 1 326 ? -14.011 23.956 23.737 1.00 92.12 326 SER A CA 1
ATOM 2563 C C . SER A 1 326 ? -13.075 23.575 22.584 1.00 92.12 326 SER A C 1
ATOM 2565 O O . SER A 1 326 ? -12.670 24.437 21.802 1.00 92.12 326 SER A O 1
ATOM 2567 N N . LEU A 1 327 ? -12.811 22.278 22.395 1.00 91.44 327 LEU A N 1
ATOM 2568 C CA . LEU A 1 327 ? -11.990 21.776 21.287 1.00 91.44 327 LEU A CA 1
ATOM 2569 C C . LEU A 1 327 ? -12.615 22.091 19.922 1.00 91.44 327 LEU A C 1
ATOM 2571 O O . LEU A 1 327 ? -11.920 22.525 19.000 1.00 91.44 327 LEU A O 1
ATOM 2575 N N . TYR A 1 328 ? -13.938 21.955 19.808 1.00 89.25 328 TYR A N 1
ATOM 2576 C CA . TYR A 1 328 ? -14.668 22.320 18.598 1.00 89.25 328 TYR A CA 1
ATOM 2577 C C . TYR A 1 328 ? -14.505 23.808 18.255 1.00 89.25 328 TYR A C 1
ATOM 2579 O O . TYR A 1 328 ? -14.266 24.140 17.094 1.00 89.25 328 TYR A O 1
ATOM 2587 N N . ARG A 1 329 ? -14.559 24.706 19.249 1.00 88.38 329 ARG A N 1
ATOM 2588 C CA . ARG A 1 329 ? -14.327 26.152 19.066 1.00 88.38 329 ARG A CA 1
ATOM 2589 C C . ARG A 1 329 ? -12.892 26.473 18.652 1.00 88.38 329 ARG A C 1
ATOM 2591 O O . ARG A 1 329 ? -12.686 27.352 17.818 1.00 88.38 329 ARG A O 1
ATOM 2598 N N . VAL A 1 330 ? -11.903 25.761 19.195 1.00 86.38 330 VAL A N 1
ATOM 2599 C CA . VAL A 1 330 ? -10.492 25.925 18.803 1.00 86.38 330 VAL A CA 1
ATOM 2600 C C . VAL A 1 330 ? -10.291 25.570 17.327 1.00 86.38 330 VAL A C 1
ATOM 2602 O O . VAL A 1 330 ? -9.613 26.313 16.611 1.00 86.38 330 VAL A O 1
ATOM 2605 N N . LYS A 1 331 ? -10.916 24.481 16.857 1.00 87.12 331 LYS A N 1
ATOM 2606 C CA . LYS A 1 331 ? -10.856 24.051 15.451 1.00 87.12 331 LYS A CA 1
ATOM 2607 C C . LYS A 1 331 ? -11.680 24.938 14.517 1.00 87.12 331 LYS A C 1
ATOM 2609 O O . LYS A 1 331 ? -11.259 25.239 13.401 1.00 87.12 331 LYS A O 1
ATOM 2614 N N . ASN A 1 332 ? -12.844 25.386 14.974 1.00 85.94 332 ASN A N 1
ATOM 2615 C CA . ASN A 1 332 ? -13.761 26.238 14.226 1.00 85.94 332 ASN A CA 1
ATOM 2616 C C . ASN A 1 332 ? -13.787 27.641 14.825 1.00 85.94 332 ASN A C 1
ATOM 2618 O O . ASN A 1 332 ? -14.779 28.067 15.410 1.00 85.94 332 ASN A O 1
ATOM 2622 N N . ARG A 1 333 ? -12.695 28.392 14.640 1.00 79.62 333 ARG A N 1
ATOM 2623 C CA . ARG A 1 333 ? -12.544 29.750 15.201 1.00 79.62 333 ARG A CA 1
ATOM 2624 C C . ARG A 1 333 ? -13.656 30.722 14.788 1.00 79.62 333 ARG A C 1
ATOM 2626 O O . ARG A 1 333 ? -13.907 31.696 15.489 1.00 79.62 333 ARG A O 1
ATOM 2633 N N . TRP A 1 334 ? -14.322 30.468 13.662 1.00 77.19 334 TRP A N 1
ATOM 2634 C CA . TRP A 1 334 ? -15.471 31.248 13.196 1.00 77.19 334 TRP A CA 1
ATOM 2635 C C . TRP A 1 334 ? -16.702 31.106 14.108 1.00 77.19 334 TRP A C 1
ATOM 2637 O O . TRP A 1 334 ? -17.492 32.039 14.191 1.00 77.19 334 TRP A O 1
ATOM 2647 N N . TYR A 1 335 ? -16.822 30.002 14.852 1.00 72.12 335 TYR A N 1
ATOM 2648 C CA . TYR A 1 335 ? -17.905 29.749 15.809 1.00 72.12 335 TYR A CA 1
ATOM 2649 C C . TYR A 1 335 ? -17.822 30.637 17.065 1.00 72.12 335 TYR A C 1
ATOM 2651 O O . TYR A 1 335 ? -18.766 30.694 17.838 1.00 72.12 335 TYR A O 1
ATOM 2659 N N . MET A 1 336 ? -16.698 31.331 17.291 1.00 63.00 336 MET A N 1
ATOM 2660 C CA . MET A 1 336 ? -16.527 32.268 18.414 1.00 63.00 336 MET A CA 1
ATOM 2661 C C . MET A 1 336 ? -16.911 33.720 18.078 1.00 63.00 336 MET A C 1
ATOM 2663 O O . MET A 1 336 ? -16.712 34.596 18.913 1.00 63.00 336 MET A O 1
ATOM 2667 N N . ARG A 1 337 ? -17.395 34.005 16.857 1.00 57.00 337 ARG A N 1
ATOM 2668 C CA . ARG A 1 337 ? -17.770 35.368 16.418 1.00 57.00 337 ARG A CA 1
ATOM 2669 C C . ARG A 1 337 ? -19.277 35.650 16.422 1.00 57.00 337 ARG A C 1
ATOM 2671 O O . ARG A 1 337 ? -19.681 36.703 15.937 1.00 57.00 337 ARG A O 1
ATOM 2678 N N . VAL A 1 338 ? -20.080 34.725 16.935 1.00 45.59 338 VAL A N 1
ATOM 2679 C CA . VAL A 1 338 ? -21.513 34.898 17.217 1.00 45.59 338 VAL A CA 1
ATOM 2680 C C . VAL A 1 338 ? -21.690 34.685 18.708 1.00 45.59 338 VAL A C 1
ATOM 2682 O O . VAL A 1 338 ? -22.437 35.475 19.317 1.00 45.59 338 VAL A O 1
#

Radius of gyration: 34.73 Å; Cα contacts (8 Å, |Δi|>4): 356; chains: 1; bounding box: 108×68×88 Å

Organism: Heterosigma akashiwo (NCBI:txid2829)

Secondary structure (DSSP, 8-state):
--SHHHHHHHHHHHHHHHT-----------HHHHHHHHHHHHHHSTT-EEEE-HHHHIIIIISSPB-SEEEEEEE--SGGG--HHHHHHHHHHHHHHHHHHHHH-S---TT-EEEEEEETTT-HHHHHHHT-SSS-EEEEEPPB-TTS-S----GGGPBPPPSS--HHHHHHHHHHHH---------THHHHHHHHHHHHHHHHHHHHHHHTHHHHHHHHT-HHHHHHHHHHHHHHHHTTHHHHHHH---S-EE-TTT--EE-S-SSTT---HHHHHHHHHHHHHHHHHHHHHHHHTTT--SHHHHHHHHHHHHHHHHHHHHHHHHHHHHH-GGGG--